Protein AF-0000000079164484 (afdb_homodimer)

Nearest PDB structures (foldseek):
  1x9u-assembly2_B  TM=9.700E-01  e=3.443E-14  Armoracia rusticana
  1jer-assembly1_A-2  TM=8.892E-01  e=9.811E-13  Cucumis sativus
  1ws8-assembly1_C  TM=9.302E-01  e=1.115E-11  Cucurbita pepo
  2cbp-assembly1_A  TM=9.125E-01  e=1.347E-09  Cucumis sativus
  1f56-assembly1_A  TM=8.973E-01  e=3.595E-08  Spinacia oleracea

Foldseek 3Di:
DPPPPPPPPPPPPPPVPPPPPVPPPAAEDEQPVPVFQFLDPDLCSQVVVQVVDAAAAFHKYWGADDAPQWWKFKADPVCLVVVNPPDGPDIDRDPGDMDGRHDQDKIKMATNPDCSSVSRSIHIHGHDDVPPVPPPPPPD/DPPPPPPPPPPPPPPVPPPPPVPPPAAEDEQPVPVFQFLDPDLCSQVVVQVVDAAAAFHKYWGADDAPVWWKFKADPVCLVVVNDPDGPDIDRDPGDMDGRHDQDKIKMATNPDCSSVSRSIHIHGHDDVPPVPPPPPPD

Secondary structure (DSSP, 8-state):
----------------------S----EEETTGGG-SS--SSTTHHHHHHTT--B-TT-EEEE---BTTB-EEEE-HHHHHHT--SS-SEEE-SSSEEEE--SSS-EEEE--STTTTTTT-EEEE-B--GGGGSSGGGG-/---------------------------EEETTGGG-SS--SSTTHHHHHHHT--B-TT-EEEE---BTTB-EEEE-HHHHHHT--SS-SEEE-SSSEEEE--SSS-EEEE--STTTTTTT-EEEEPBPPGGGGSSGGGG-

Sequence (280 aa):
MARLKSSLLLLMALVVASMDYKGSAAIQYIVGESKGWTVPQNPSFYDWWSRFYTFKINDVLVFNFTNGVYNVAEVTKEAYTNCDGRNPISLQTTSPARFTISNAANHYYICTIGQNCMHSQKLAIKVSTADNNLSAMSLHMARLKSSLLLLMALVVASMDYKGSAAIQYIVGESKGWTVPQNPSFYDWWSRFYTFKINDVLVFNFTNGVYNVAEVTKEAYTNCDGRNPISLQTTSPARFTISNAANHYYICTIGQNCMHSQKLAIKVSTADNNLSAMSLH

InterPro domains:
  IPR003245 Phytocyanin domain [PF02298] (37-119)
  IPR003245 Phytocyanin domain [PS51485] (27-129)
  IPR008972 Cupredoxin [G3DSA:2.60.40.420] (27-138)
  IPR008972 Cupredoxin [SSF49503] (26-127)
  IPR039391 Phytocyanin-like [PTHR33021] (26-126)

Radius of gyration: 23.42 Å; Cα contacts (8 Å, |Δi|>4): 482; chains: 2; bounding box: 50×83×78 Å

Structure (mmCIF, N/CA/C/O backbone):
data_AF-0000000079164484-model_v1
#
loop_
_entity.id
_entity.type
_entity.pdbx_description
1 polymer 'Phytocyanin domain-containing protein'
#
loop_
_atom_site.group_PDB
_atom_site.id
_atom_site.type_symbol
_atom_site.label_atom_id
_atom_site.label_alt_id
_atom_site.label_comp_id
_atom_site.label_asym_id
_atom_site.label_entity_id
_atom_site.label_seq_id
_atom_site.pdbx_PDB_ins_code
_atom_site.Cartn_x
_atom_site.Cartn_y
_atom_site.Cartn_z
_atom_site.occupancy
_atom_site.B_iso_or_equiv
_atom_site.auth_seq_id
_atom_site.auth_comp_id
_atom_site.auth_asym_id
_atom_site.auth_atom_id
_atom_site.pdbx_PDB_model_num
ATOM 1 N N . MET A 1 1 ? -0.952 -60.75 22.578 1 28.42 1 MET A N 1
ATOM 2 C CA . MET A 1 1 ? -0.788 -59.406 23.141 1 28.42 1 MET A CA 1
ATOM 3 C C . MET A 1 1 ? -0.274 -58.438 22.078 1 28.42 1 MET A C 1
ATOM 5 O O . MET A 1 1 ? 0.887 -58.531 21.672 1 28.42 1 MET A O 1
ATOM 9 N N . ALA A 1 2 ? -1.131 -58.125 21.078 1 34.25 2 ALA A N 1
ATOM 10 C CA . ALA A 1 2 ? -1.022 -57.281 19.891 1 34.25 2 ALA A CA 1
ATOM 11 C C . ALA A 1 2 ? -0.592 -55.875 20.266 1 34.25 2 ALA A C 1
ATOM 13 O O . ALA A 1 2 ? -1.238 -55.219 21.078 1 34.25 2 ALA A O 1
ATOM 14 N N . ARG A 1 3 ? 0.733 -55.656 20.344 1 31.05 3 ARG A N 1
ATOM 15 C CA . ARG A 1 3 ? 1.428 -54.406 20.594 1 31.05 3 ARG A CA 1
ATOM 16 C C . ARG A 1 3 ? 0.927 -53.312 19.656 1 31.05 3 ARG A C 1
ATOM 18 O O . ARG A 1 3 ? 0.959 -53.469 18.422 1 31.05 3 ARG A O 1
ATOM 25 N N . LEU A 1 4 ? -0.247 -52.75 20.016 1 35.94 4 LEU A N 1
ATOM 26 C CA . LEU A 1 4 ? -0.769 -51.469 19.5 1 35.94 4 LEU A CA 1
ATOM 27 C C . LEU A 1 4 ? 0.347 -50.469 19.344 1 35.94 4 LEU A C 1
ATOM 29 O O . LEU A 1 4 ? 0.932 -50 20.344 1 35.94 4 LEU A O 1
ATOM 33 N N . LYS A 1 5 ? 1.245 -50.656 18.328 1 36.06 5 LYS A N 1
ATOM 34 C CA . LYS A 1 5 ? 2.215 -49.656 17.891 1 36.06 5 LYS A CA 1
ATOM 35 C C . LYS A 1 5 ? 1.549 -48.312 17.672 1 36.06 5 LYS A C 1
ATOM 37 O O . LYS A 1 5 ? 0.634 -48.188 16.859 1 36.06 5 LYS A O 1
ATOM 42 N N . SER A 1 6 ? 1.216 -47.562 18.75 1 38.12 6 SER A N 1
ATOM 43 C CA . SER A 1 6 ? 0.795 -46.156 18.734 1 38.12 6 SER A CA 1
ATOM 44 C C . SER A 1 6 ? 1.718 -45.312 17.875 1 38.12 6 SER A C 1
ATOM 46 O O . SER A 1 6 ? 2.916 -45.219 18.156 1 38.12 6 SER A O 1
ATOM 48 N N . SER A 1 7 ? 1.611 -45.469 16.547 1 36.66 7 SER A N 1
ATOM 49 C CA . SER A 1 7 ? 2.346 -44.5 15.734 1 36.66 7 SER A CA 1
ATOM 50 C C . SER A 1 7 ? 1.979 -43.062 16.109 1 36.66 7 SER A C 1
ATOM 52 O O . SER A 1 7 ? 0.811 -42.688 16.031 1 36.66 7 SER A O 1
ATOM 54 N N . LEU A 1 8 ? 2.514 -42.5 17.188 1 32.59 8 LEU A N 1
ATOM 55 C CA . LEU A 1 8 ? 2.469 -41.094 17.469 1 32.59 8 LEU A CA 1
ATOM 56 C C . LEU A 1 8 ? 2.793 -40.281 16.203 1 32.59 8 LEU A C 1
ATOM 58 O O . LEU A 1 8 ? 3.873 -40.438 15.633 1 32.59 8 LEU A O 1
ATOM 62 N N . LEU A 1 9 ? 1.782 -40.188 15.336 1 30.53 9 LEU A N 1
ATOM 63 C CA . LEU A 1 9 ? 1.873 -39.156 14.273 1 30.53 9 LEU A CA 1
ATOM 64 C C . LEU A 1 9 ? 2.377 -37.844 14.828 1 30.53 9 LEU A C 1
ATOM 66 O O . LEU A 1 9 ? 1.739 -37.25 15.695 1 30.53 9 LEU A O 1
ATOM 70 N N . LEU A 1 10 ? 3.711 -37.719 15 1 31.3 10 LEU A N 1
ATOM 71 C CA . LEU A 1 10 ? 4.355 -36.438 15.281 1 31.3 10 LEU A CA 1
ATOM 72 C C . LEU A 1 10 ? 3.883 -35.344 14.305 1 31.3 10 LEU A C 1
ATOM 74 O O . LEU A 1 10 ? 4.07 -35.469 13.094 1 31.3 10 LEU A O 1
ATOM 78 N N . LEU A 1 11 ? 2.707 -34.781 14.531 1 32.25 11 LEU A N 1
ATOM 79 C CA . LEU A 1 11 ? 2.363 -33.531 13.891 1 32.25 11 LEU A CA 1
ATOM 80 C C . LEU A 1 11 ? 3.531 -32.562 13.953 1 32.25 11 LEU A C 1
ATOM 82 O O . LEU A 1 11 ? 3.979 -32.188 15.039 1 32.25 11 LEU A O 1
ATOM 86 N N . MET A 1 12 ? 4.555 -32.688 13.047 1 30 12 MET A N 1
ATOM 87 C CA . MET A 1 12 ? 5.574 -31.656 12.859 1 30 12 MET A CA 1
ATOM 88 C C . MET A 1 12 ? 4.941 -30.281 12.773 1 30 12 MET A C 1
ATOM 90 O O . MET A 1 12 ? 4.121 -30.016 11.891 1 30 12 MET A O 1
ATOM 94 N N . ALA A 1 13 ? 4.652 -29.656 13.883 1 31.91 13 ALA A N 1
ATOM 95 C CA . ALA A 1 13 ? 4.41 -28.219 13.914 1 31.91 13 ALA A CA 1
ATOM 96 C C . ALA A 1 13 ? 5.438 -27.469 13.078 1 31.91 13 ALA A C 1
ATOM 98 O O . ALA A 1 13 ? 6.629 -27.484 13.391 1 31.91 13 ALA A O 1
ATOM 99 N N . LEU A 1 14 ? 5.289 -27.5 11.719 1 29.91 14 LEU A N 1
ATOM 100 C CA . LEU A 1 14 ? 6.102 -26.594 10.914 1 29.91 14 LEU A CA 1
ATOM 101 C C . LEU A 1 14 ? 6.148 -25.203 11.547 1 29.91 14 LEU A C 1
ATOM 103 O O . LEU A 1 14 ? 5.141 -24.5 11.578 1 29.91 14 LEU A O 1
ATOM 107 N N . VAL A 1 15 ? 6.824 -25.094 12.688 1 32.41 15 VAL A N 1
ATOM 108 C CA . VAL A 1 15 ? 7.207 -23.75 13.141 1 32.41 15 VAL A CA 1
ATOM 109 C C . VAL A 1 15 ? 7.828 -22.969 11.977 1 32.41 15 VAL A C 1
ATOM 111 O O . VAL A 1 15 ? 8.898 -23.328 11.484 1 32.41 15 VAL A O 1
ATOM 114 N N . VAL A 1 16 ? 7.008 -22.578 10.938 1 32.75 16 VAL A N 1
ATOM 115 C CA . VAL A 1 16 ? 7.59 -21.578 10.055 1 32.75 16 VAL A CA 1
ATOM 116 C C . VAL A 1 16 ? 8.328 -20.531 10.883 1 32.75 16 VAL A C 1
ATOM 118 O O . VAL A 1 16 ? 7.715 -19.812 11.68 1 32.75 16 VAL A O 1
ATOM 121 N N . ALA A 1 17 ? 9.492 -20.828 11.281 1 30.77 17 ALA A N 1
ATOM 122 C CA . ALA A 1 17 ? 10.445 -19.844 11.797 1 30.77 17 ALA A CA 1
ATOM 123 C C . ALA A 1 17 ? 10.367 -18.531 11.008 1 30.77 17 ALA A C 1
ATOM 125 O O . ALA A 1 17 ? 10.617 -18.516 9.797 1 30.77 17 ALA A O 1
ATOM 126 N N . SER A 1 18 ? 9.422 -17.625 11.344 1 34.25 18 SER A N 1
ATOM 127 C CA . SER A 1 18 ? 9.617 -16.25 10.938 1 34.25 18 SER A CA 1
ATOM 128 C C . SER A 1 18 ? 11.086 -15.836 11.047 1 34.25 18 SER A C 1
ATOM 130 O O . SER A 1 18 ? 11.672 -15.898 12.125 1 34.25 18 SER A O 1
ATOM 132 N N . MET A 1 19 ? 11.914 -16.312 10.172 1 32.47 19 MET A N 1
ATOM 133 C CA . MET A 1 19 ? 13.242 -15.711 10.195 1 32.47 19 MET A CA 1
ATOM 134 C C . MET A 1 19 ? 13.18 -14.281 10.734 1 32.47 19 MET A C 1
ATOM 136 O O . MET A 1 19 ? 12.414 -13.461 10.242 1 32.47 19 MET A O 1
ATOM 140 N N . ASP A 1 20 ? 13.656 -14.133 11.898 1 34.06 20 ASP A N 1
ATOM 141 C CA . ASP A 1 20 ? 14.016 -12.875 12.547 1 34.06 20 ASP A CA 1
ATOM 142 C C . ASP A 1 20 ? 14.867 -12 11.625 1 34.06 20 ASP A C 1
ATOM 144 O O . ASP A 1 20 ? 16.094 -12.102 11.633 1 34.06 20 ASP A O 1
ATOM 148 N N . TYR A 1 21 ? 14.859 -11.938 10.383 1 35.78 21 TYR A N 1
ATOM 149 C CA . TYR A 1 21 ? 15.656 -10.797 9.945 1 35.78 21 TYR A CA 1
ATOM 150 C C . TYR A 1 21 ? 15.57 -9.656 10.953 1 35.78 21 TYR A C 1
ATOM 152 O O . TYR A 1 21 ? 14.477 -9.18 11.273 1 35.78 21 TYR A O 1
ATOM 160 N N . LYS A 1 22 ? 16.422 -9.523 11.938 1 36.75 22 LYS A N 1
ATOM 161 C CA . LYS A 1 22 ? 16.609 -8.445 12.898 1 36.75 22 LYS A CA 1
ATOM 162 C C . LYS A 1 22 ? 16.391 -7.086 12.258 1 36.75 22 LYS A C 1
ATOM 164 O O . LYS A 1 22 ? 16.984 -6.09 12.672 1 36.75 22 LYS A O 1
ATOM 169 N N . GLY A 1 23 ? 16.016 -6.879 11.008 1 42.25 23 GLY A N 1
ATOM 170 C CA . GLY A 1 23 ? 15.844 -5.492 10.602 1 42.25 23 GLY A CA 1
ATOM 171 C C . GLY A 1 23 ? 14.992 -4.688 11.57 1 42.25 23 GLY A C 1
ATOM 172 O O . GLY A 1 23 ? 14.227 -5.254 12.352 1 42.25 23 GLY A O 1
ATOM 173 N N . SER A 1 24 ? 15.602 -3.592 12.117 1 49.06 24 SER A N 1
ATOM 174 C CA . SER A 1 24 ? 14.812 -2.678 12.938 1 49.06 24 SER A CA 1
ATOM 175 C C . SER A 1 24 ? 13.32 -2.811 12.648 1 49.06 24 SER A C 1
ATOM 177 O O . SER A 1 24 ? 12.914 -2.859 11.484 1 49.06 24 SER A O 1
ATOM 179 N N . ALA A 1 25 ? 12.586 -3.492 13.539 1 67.19 25 ALA A N 1
ATOM 180 C CA . ALA A 1 25 ? 11.148 -3.734 13.438 1 67.19 25 ALA A CA 1
ATOM 181 C C . ALA A 1 25 ? 10.438 -2.564 12.758 1 67.19 25 ALA A C 1
ATOM 183 O O . ALA A 1 25 ? 10.594 -1.412 13.172 1 67.19 25 ALA A O 1
ATOM 184 N N . ALA A 1 26 ? 10.07 -2.756 11.602 1 84.69 26 ALA A N 1
ATOM 185 C CA . ALA A 1 26 ? 9.266 -1.782 10.867 1 84.69 26 ALA A CA 1
ATOM 186 C C . ALA A 1 26 ? 8.148 -1.226 11.75 1 84.69 26 ALA A C 1
ATOM 188 O O . ALA A 1 26 ? 7.43 -1.984 12.406 1 84.69 26 ALA A O 1
ATOM 189 N N . ILE A 1 27 ? 8.219 0.013 11.992 1 93 27 ILE A N 1
ATOM 190 C CA . ILE A 1 27 ? 7.164 0.708 12.719 1 93 27 ILE A CA 1
ATOM 191 C C . ILE A 1 27 ? 6.066 1.137 11.75 1 93 27 ILE A C 1
ATOM 193 O O . ILE A 1 27 ? 6.352 1.588 10.641 1 93 27 ILE A O 1
ATOM 197 N N . GLN A 1 28 ? 4.816 0.95 12.203 1 96.5 28 GLN A N 1
ATOM 198 C CA . GLN A 1 28 ? 3.67 1.488 11.477 1 96.5 28 GLN A CA 1
ATOM 199 C C . GLN A 1 28 ? 3.178 2.785 12.109 1 96.5 28 GLN A C 1
ATOM 201 O O . GLN A 1 28 ? 2.896 2.83 13.305 1 96.5 28 GLN A O 1
ATOM 206 N N . TYR A 1 29 ? 3.096 3.797 11.359 1 98.06 29 TYR A N 1
ATOM 207 C CA . TYR A 1 29 ? 2.545 5.074 11.797 1 98.06 29 TYR A CA 1
ATOM 208 C C . TYR A 1 29 ? 1.152 5.297 11.219 1 98.06 29 TYR A C 1
ATOM 210 O O . TYR A 1 29 ? 0.973 5.305 10 1 98.06 29 TYR A O 1
ATOM 218 N N . ILE A 1 30 ? 0.173 5.512 12.148 1 98.44 30 ILE A N 1
ATOM 219 C CA . ILE A 1 30 ? -1.162 5.879 11.688 1 98.44 30 ILE A CA 1
ATOM 220 C C . ILE A 1 30 ? -1.224 7.379 11.422 1 98.44 30 ILE A C 1
ATOM 222 O O . ILE A 1 30 ? -1.211 8.18 12.359 1 98.44 30 ILE A O 1
ATOM 226 N N . VAL A 1 31 ? -1.278 7.754 10.172 1 98.88 31 VAL A N 1
ATOM 227 C CA . VAL A 1 31 ? -1.245 9.156 9.773 1 98.88 31 VAL A CA 1
ATOM 228 C C . VAL A 1 31 ? -2.494 9.867 10.281 1 98.88 31 VAL A C 1
ATOM 230 O O . VAL A 1 31 ? -3.617 9.43 10.031 1 98.88 31 VAL A O 1
ATOM 233 N N . GLY A 1 32 ? -2.309 10.969 11.031 1 98.62 32 GLY A N 1
ATOM 234 C CA . GLY A 1 32 ? -3.408 11.773 11.547 1 98.62 32 GLY A CA 1
ATOM 235 C C . GLY A 1 32 ? -4.074 11.156 12.766 1 98.62 32 GLY A C 1
ATOM 236 O O . GLY A 1 32 ? -4.984 11.75 13.344 1 98.62 32 GLY A O 1
ATOM 237 N N . GLU A 1 33 ? -3.695 9.891 13.086 1 97.06 33 GLU A N 1
ATOM 238 C CA . GLU A 1 33 ? -4.227 9.195 14.258 1 97.06 33 GLU A CA 1
ATOM 239 C C . GLU A 1 33 ? -5.754 9.148 14.219 1 97.06 33 GLU A C 1
ATOM 241 O O . GLU A 1 33 ? -6.344 8.727 13.219 1 97.06 33 GLU A O 1
ATOM 246 N N . SER A 1 34 ? -6.422 9.695 15.211 1 96.81 34 SER A N 1
ATOM 247 C CA . SER A 1 34 ? -7.871 9.586 15.312 1 96.81 34 SER A CA 1
ATOM 248 C C . SER A 1 34 ? -8.562 10.469 14.281 1 96.81 34 SER A C 1
ATOM 250 O O . SER A 1 34 ? -9.719 10.227 13.922 1 96.81 34 SER A O 1
ATOM 252 N N . LYS A 1 35 ? -7.945 11.469 13.805 1 97.69 35 LYS A N 1
ATOM 253 C CA . LYS A 1 35 ? -8.539 12.352 12.805 1 97.69 35 LYS A CA 1
ATOM 254 C C . LYS A 1 35 ? -8.5 11.719 11.414 1 97.69 35 LYS A C 1
ATOM 256 O O . LYS A 1 35 ? -9.219 12.148 10.508 1 97.69 35 LYS A O 1
ATOM 261 N N . GLY A 1 36 ? -7.586 10.742 11.219 1 98.56 36 GLY A N 1
ATOM 262 C CA . GLY A 1 36 ? -7.457 10.062 9.945 1 98.56 36 GLY A CA 1
ATOM 263 C C . GLY A 1 36 ? -6.91 10.953 8.844 1 98.56 36 GLY A C 1
ATOM 264 O O . GLY A 1 36 ? -6.316 12 9.125 1 98.56 36 GLY A O 1
ATOM 265 N N . TRP A 1 37 ? -6.934 10.5 7.68 1 98.94 37 TRP A N 1
ATOM 266 C CA . TRP A 1 37 ? -6.555 11.219 6.465 1 98.94 37 TRP A CA 1
ATOM 267 C C . TRP A 1 37 ? -7.762 11.922 5.852 1 98.94 37 TRP A C 1
ATOM 269 O O . TRP A 1 37 ? -8.539 11.312 5.121 1 98.94 37 TRP A O 1
ATOM 279 N N . THR A 1 38 ? -7.922 13.148 6.148 1 98.94 38 THR A N 1
ATOM 280 C CA . THR A 1 38 ? -9.016 14.016 5.734 1 98.94 38 THR A CA 1
ATOM 281 C C . THR A 1 38 ? -8.5 15.414 5.406 1 98.94 38 THR A C 1
ATOM 283 O O . THR A 1 38 ? -7.324 15.719 5.609 1 98.94 38 THR A O 1
ATOM 286 N N . VAL A 1 39 ? -9.43 16.203 4.832 1 98.94 39 VAL A N 1
ATOM 287 C CA . VAL A 1 39 ? -9.102 17.625 4.746 1 98.94 39 VAL A CA 1
ATOM 288 C C . VAL A 1 39 ? -9.062 18.234 6.148 1 98.94 39 VAL A C 1
ATOM 290 O O . VAL A 1 39 ? -10.07 18.234 6.859 1 98.94 39 VAL A O 1
ATOM 293 N N . PRO A 1 40 ? -7.906 18.781 6.488 1 98.88 40 PRO A N 1
ATOM 294 C CA . PRO A 1 40 ? -7.805 19.234 7.875 1 98.88 40 PRO A CA 1
ATOM 295 C C . PRO A 1 40 ? -8.453 20.594 8.094 1 98.88 40 PRO A C 1
ATOM 297 O O . PRO A 1 40 ? -8.484 21.422 7.184 1 98.88 40 PRO A O 1
ATOM 300 N N . GLN A 1 41 ? -8.906 20.75 9.32 1 98.25 41 GLN A N 1
ATOM 301 C CA . GLN A 1 41 ? -9.414 22.062 9.703 1 98.25 41 GLN A CA 1
ATOM 302 C C . GLN A 1 41 ? -8.281 23.078 9.805 1 98.25 41 GLN A C 1
ATOM 304 O O . GLN A 1 41 ? -8.438 24.234 9.406 1 98.25 41 GLN A O 1
ATOM 309 N N . ASN A 1 42 ? -7.215 22.641 10.398 1 98.5 42 ASN A N 1
ATOM 310 C CA . ASN A 1 42 ? -5.977 23.406 10.43 1 98.5 42 ASN A CA 1
ATOM 311 C C . ASN A 1 42 ? -5.039 23.016 9.289 1 98.5 42 ASN A C 1
ATOM 313 O O . ASN A 1 42 ? -4.559 21.891 9.242 1 98.5 42 ASN A O 1
ATOM 317 N N . PRO A 1 43 ? -4.715 23.984 8.383 1 98.62 43 PRO A N 1
ATOM 318 C CA . PRO A 1 43 ? -3.926 23.641 7.195 1 98.62 43 PRO A CA 1
ATOM 319 C C . PRO A 1 43 ? -2.535 23.109 7.539 1 98.62 43 PRO A C 1
ATOM 321 O O . PRO A 1 43 ? -1.886 22.484 6.699 1 98.62 43 PRO A O 1
ATOM 324 N N . SER A 1 44 ? -2.033 23.344 8.742 1 98.5 44 SER A N 1
ATOM 325 C CA . SER A 1 44 ? -0.69 22.922 9.117 1 98.5 44 SER A CA 1
ATOM 326 C C . SER A 1 44 ? -0.718 21.562 9.836 1 98.5 44 SER A C 1
ATOM 328 O O . SER A 1 44 ? 0.308 21.109 10.336 1 98.5 44 SER A O 1
ATOM 330 N N . PHE A 1 45 ? -1.838 20.969 9.898 1 98.75 45 PHE A N 1
ATOM 331 C CA . PHE A 1 45 ? -2.043 19.797 10.75 1 98.75 45 PHE A CA 1
ATOM 332 C C . PHE A 1 45 ? -1.069 18.688 10.383 1 98.75 45 PHE A C 1
ATOM 334 O O . PHE A 1 45 ? -0.369 18.156 11.25 1 98.75 45 PHE A O 1
ATOM 341 N N . TYR A 1 46 ? -0.925 18.25 9.141 1 98.88 46 TYR A N 1
ATOM 342 C CA . TYR A 1 46 ? -0.1 17.094 8.773 1 98.88 46 TYR A CA 1
ATOM 343 C C . TYR A 1 46 ? 1.382 17.438 8.898 1 98.88 46 TYR A C 1
ATOM 345 O O . TYR A 1 46 ? 2.195 16.562 9.219 1 98.88 46 TYR A O 1
ATOM 353 N N . ASP A 1 47 ? 1.709 18.703 8.625 1 98.19 47 ASP A N 1
ATOM 354 C CA . ASP A 1 47 ? 3.082 19.141 8.875 1 98.19 47 ASP A CA 1
ATOM 355 C C . ASP A 1 47 ? 3.439 18.984 10.352 1 98.19 47 ASP A C 1
ATOM 357 O O . ASP A 1 47 ? 4.516 18.484 10.688 1 98.19 47 ASP A O 1
ATOM 361 N N . TRP A 1 48 ? 2.52 19.453 11.094 1 97.88 48 TRP A N 1
ATOM 362 C CA . TRP A 1 48 ? 2.713 19.312 12.531 1 97.88 48 TRP A CA 1
ATOM 363 C C . TRP A 1 48 ? 2.783 17.844 12.938 1 97.88 48 TRP A C 1
ATOM 365 O O . TRP A 1 48 ? 3.699 17.438 13.656 1 97.88 48 TRP A O 1
ATOM 375 N N . TRP A 1 49 ? 1.888 17.047 12.562 1 98.38 49 TRP A N 1
ATOM 376 C CA . TRP A 1 49 ? 1.839 15.617 12.875 1 98.38 49 TRP A CA 1
ATOM 377 C C . TRP A 1 49 ? 3.168 14.945 12.555 1 98.38 49 TRP A C 1
ATOM 379 O O . TRP A 1 49 ? 3.678 14.148 13.352 1 98.38 49 TRP A O 1
ATOM 389 N N . SER A 1 50 ? 3.723 15.219 11.336 1 98.31 50 SER A N 1
ATOM 390 C CA . SER A 1 50 ? 4.898 14.484 10.875 1 98.31 50 SER A CA 1
ATOM 391 C C . SER A 1 50 ? 6.129 14.852 11.695 1 98.31 50 SER A C 1
ATOM 393 O O . SER A 1 50 ? 7.074 14.062 11.797 1 98.31 50 SER A O 1
ATOM 395 N N . ARG A 1 51 ? 6.137 15.945 12.312 1 96.5 51 ARG A N 1
ATOM 396 C CA . ARG A 1 51 ? 7.289 16.406 13.078 1 96.5 51 ARG A CA 1
ATOM 397 C C . ARG A 1 51 ? 7.43 15.625 14.375 1 96.5 51 ARG A C 1
ATOM 399 O O . ARG A 1 51 ? 8.492 15.648 15.008 1 96.5 51 ARG A O 1
ATOM 406 N N . PHE A 1 52 ? 6.422 14.891 14.789 1 96.06 52 PHE A N 1
ATOM 407 C CA . PHE A 1 52 ? 6.441 14.148 16.047 1 96.06 52 PHE A CA 1
ATOM 408 C C . PHE A 1 52 ? 7.172 12.82 15.875 1 96.06 52 PHE A C 1
ATOM 410 O O . PHE A 1 52 ? 7.422 12.117 16.859 1 96.06 52 PHE A O 1
ATOM 417 N N . TYR A 1 53 ? 7.551 12.609 14.711 1 95.94 53 TYR A N 1
ATOM 418 C CA . TYR A 1 53 ? 8.078 11.266 14.484 1 95.94 53 TYR A CA 1
ATOM 419 C C . TYR A 1 53 ? 9.391 11.32 13.711 1 95.94 53 TYR A C 1
ATOM 421 O O . TYR A 1 53 ? 9.656 12.281 12.992 1 95.94 53 TYR A O 1
ATOM 429 N N . THR A 1 54 ? 10.18 10.281 13.969 1 94.81 54 THR A N 1
ATOM 430 C CA . THR A 1 54 ? 11.359 9.984 13.164 1 94.81 54 THR A CA 1
ATOM 431 C C . THR A 1 54 ? 11.117 8.758 12.289 1 94.81 54 THR A C 1
ATOM 433 O O . THR A 1 54 ? 11.031 7.637 12.789 1 94.81 54 THR A O 1
ATOM 436 N N . PHE A 1 55 ? 11.086 9.047 11.062 1 97 55 PHE A N 1
ATOM 437 C CA . PHE A 1 55 ? 10.789 7.984 10.109 1 97 55 PHE A CA 1
ATOM 438 C C . PHE A 1 55 ? 12.07 7.348 9.586 1 97 55 PHE A C 1
ATOM 440 O O . PHE A 1 55 ? 13.047 8.047 9.305 1 97 55 PHE A O 1
ATOM 447 N N . LYS A 1 56 ? 12.008 6.02 9.391 1 96.12 56 LYS A N 1
ATOM 448 C CA . LYS A 1 56 ? 13.141 5.273 8.852 1 96.12 56 LYS A CA 1
ATOM 449 C C . LYS A 1 56 ? 12.719 4.41 7.664 1 96.12 56 LYS A C 1
ATOM 451 O O . LYS A 1 56 ? 11.539 4.09 7.516 1 96.12 56 LYS A O 1
ATOM 456 N N . ILE A 1 57 ? 13.75 4.066 6.914 1 96 57 ILE A N 1
ATOM 457 C CA . ILE A 1 57 ? 13.516 3.119 5.828 1 96 57 ILE A CA 1
ATOM 458 C C . ILE A 1 57 ? 12.859 1.855 6.375 1 96 57 ILE A C 1
ATOM 460 O O . ILE A 1 57 ? 13.227 1.374 7.453 1 96 57 ILE A O 1
ATOM 464 N N . ASN A 1 58 ? 11.883 1.324 5.668 1 95.62 58 ASN A N 1
ATOM 465 C CA . ASN A 1 58 ? 11.133 0.099 5.941 1 95.62 58 ASN A CA 1
ATOM 466 C C . ASN A 1 58 ? 9.961 0.355 6.883 1 95.62 58 ASN A C 1
ATOM 468 O O . ASN A 1 58 ? 9.094 -0.5 7.039 1 95.62 58 ASN A O 1
ATOM 472 N N . ASP A 1 59 ? 9.93 1.557 7.566 1 97.06 59 ASP A N 1
ATOM 473 C CA . ASP A 1 59 ? 8.703 1.911 8.266 1 97.06 59 ASP A CA 1
ATOM 474 C C . ASP A 1 59 ? 7.516 1.992 7.305 1 97.06 59 ASP A C 1
ATOM 476 O O . ASP A 1 59 ? 7.703 2.035 6.09 1 97.06 59 ASP A O 1
ATOM 480 N N . VAL A 1 60 ? 6.273 1.939 7.926 1 98.12 60 VAL A N 1
ATOM 481 C CA . VAL A 1 60 ? 5.062 1.94 7.113 1 98.12 60 VAL A CA 1
ATOM 482 C C . VAL A 1 60 ? 4.145 3.076 7.559 1 98.12 60 VAL A C 1
ATOM 484 O O . VAL A 1 60 ? 3.92 3.27 8.758 1 98.12 60 VAL A O 1
ATOM 487 N N . LEU A 1 61 ? 3.652 3.873 6.562 1 98.75 61 LEU A N 1
ATOM 488 C CA . LEU A 1 61 ? 2.576 4.828 6.812 1 98.75 61 LEU A CA 1
ATOM 489 C C . LEU A 1 61 ? 1.217 4.203 6.516 1 98.75 61 LEU A C 1
ATOM 491 O O . LEU A 1 61 ? 1.023 3.592 5.461 1 98.75 61 LEU A O 1
ATOM 495 N N . VAL A 1 62 ? 0.321 4.324 7.492 1 98.75 62 VAL A N 1
ATOM 496 C CA . VAL A 1 62 ? -1.037 3.812 7.34 1 98.75 62 VAL A CA 1
ATOM 497 C C . VAL A 1 62 ? -2.023 4.977 7.277 1 98.75 62 VAL A C 1
ATOM 499 O O . VAL A 1 62 ? -2.096 5.785 8.203 1 98.75 62 VAL A O 1
ATOM 502 N N . PHE A 1 63 ? -2.721 5.086 6.211 1 98.88 63 PHE A N 1
ATOM 503 C CA . PHE A 1 63 ? -3.721 6.129 6.004 1 98.88 63 PHE A CA 1
ATOM 504 C C . PHE A 1 63 ? -5.129 5.551 6.098 1 98.88 63 PHE A C 1
ATOM 506 O O . PHE A 1 63 ? -5.512 4.707 5.285 1 98.88 63 PHE A O 1
ATOM 513 N N . ASN A 1 64 ? -5.891 6.004 7.012 1 98.81 64 ASN A N 1
ATOM 514 C CA . ASN A 1 64 ? -7.309 5.68 7.129 1 98.81 64 ASN A CA 1
ATOM 515 C C . ASN A 1 64 ? -8.188 6.797 6.566 1 98.81 64 ASN A C 1
ATOM 517 O O . ASN A 1 64 ? -8.016 7.965 6.922 1 98.81 64 ASN A O 1
ATOM 521 N N . PHE A 1 65 ? -9.07 6.461 5.684 1 98.81 65 PHE A N 1
ATOM 522 C CA . PHE A 1 65 ? -9.891 7.488 5.047 1 98.81 65 PHE A CA 1
ATOM 523 C C . PHE A 1 65 ? -11.211 6.91 4.566 1 98.81 65 PHE A C 1
ATOM 525 O O . PHE A 1 65 ? -11.414 5.691 4.605 1 98.81 65 PHE A O 1
ATOM 532 N N . THR A 1 66 ? -12.141 7.75 4.168 1 98.5 66 THR A N 1
ATOM 533 C CA . THR A 1 66 ? -13.414 7.344 3.586 1 98.5 66 THR A CA 1
ATOM 534 C C . THR A 1 66 ? -13.258 7.07 2.094 1 98.5 66 THR A C 1
ATOM 536 O O . THR A 1 66 ? -12.961 7.98 1.317 1 98.5 66 THR A O 1
ATOM 539 N N . ASN A 1 67 ? -13.57 5.816 1.705 1 97.75 67 ASN A N 1
ATOM 540 C CA . ASN A 1 67 ? -13.477 5.445 0.298 1 97.75 67 ASN A CA 1
ATOM 541 C C . ASN A 1 67 ? -14.375 6.316 -0.575 1 97.75 67 ASN A C 1
ATOM 543 O O . ASN A 1 67 ? -15.508 6.621 -0.196 1 97.75 67 ASN A O 1
ATOM 547 N N . GLY A 1 68 ? -13.883 6.668 -1.765 1 97.69 68 GLY A N 1
ATOM 548 C CA . GLY A 1 68 ? -14.672 7.469 -2.689 1 97.69 68 GLY A CA 1
ATOM 549 C C . GLY A 1 68 ? -14.562 8.961 -2.432 1 97.69 68 GLY A C 1
ATOM 550 O O . GLY A 1 68 ? -14.797 9.773 -3.33 1 97.69 68 GLY A O 1
ATOM 551 N N . VAL A 1 69 ? -14.266 9.32 -1.182 1 98.62 69 VAL A N 1
ATOM 552 C CA . VAL A 1 69 ? -14.109 10.727 -0.813 1 98.62 69 VAL A CA 1
ATOM 553 C C . VAL A 1 69 ? -12.633 11.109 -0.849 1 98.62 69 VAL A C 1
ATOM 555 O O . VAL A 1 69 ? -12.289 12.219 -1.267 1 98.62 69 VAL A O 1
ATOM 558 N N . TYR A 1 70 ? -11.766 10.188 -0.384 1 98.94 70 TYR A N 1
ATOM 559 C CA . TYR A 1 70 ? -10.328 10.43 -0.335 1 98.94 70 TYR A CA 1
ATOM 560 C C . TYR A 1 70 ? -9.555 9.258 -0.926 1 98.94 70 TYR A C 1
ATOM 562 O O . TYR A 1 70 ? -10.094 8.164 -1.083 1 98.94 70 TYR A O 1
ATOM 570 N N . ASN A 1 71 ? -8.383 9.477 -1.33 1 98.94 71 ASN A N 1
ATOM 571 C CA . ASN A 1 71 ? -7.355 8.508 -1.698 1 98.94 71 ASN A CA 1
ATOM 572 C C . ASN A 1 71 ? -5.965 8.992 -1.288 1 98.94 71 ASN A C 1
ATOM 574 O O . ASN A 1 71 ? -5.828 10.039 -0.653 1 98.94 71 ASN A O 1
ATOM 578 N N . VAL A 1 72 ? -4.93 8.211 -1.479 1 98.94 72 VAL A N 1
ATOM 579 C CA . VAL A 1 72 ? -3.564 8.633 -1.182 1 98.94 72 VAL A CA 1
ATOM 580 C C . VAL A 1 72 ? -2.656 8.32 -2.369 1 98.94 72 VAL A C 1
ATOM 582 O O . VAL A 1 72 ? -2.635 7.191 -2.863 1 98.94 72 VAL A O 1
ATOM 585 N N . ALA A 1 73 ? -2.018 9.305 -2.809 1 98.94 73 ALA A N 1
ATOM 586 C CA . ALA A 1 73 ? -0.981 9.164 -3.83 1 98.94 73 ALA A CA 1
ATOM 587 C C . ALA A 1 73 ? 0.382 9.586 -3.289 1 98.94 73 ALA A C 1
ATOM 589 O O . ALA A 1 73 ? 0.509 10.633 -2.652 1 98.94 73 ALA A O 1
ATOM 590 N N . GLU A 1 74 ? 1.354 8.727 -3.484 1 98.94 74 GLU A N 1
ATOM 591 C CA . GLU A 1 74 ? 2.73 9.203 -3.379 1 98.94 74 GLU A CA 1
ATOM 592 C C . GLU A 1 74 ? 3.174 9.898 -4.664 1 98.94 74 GLU A C 1
ATOM 594 O O . GLU A 1 74 ? 2.973 9.375 -5.762 1 98.94 74 GLU A O 1
ATOM 599 N N . VAL A 1 75 ? 3.77 11.078 -4.465 1 98.94 75 VAL A N 1
ATOM 600 C CA . VAL A 1 75 ? 4.066 11.883 -5.645 1 98.94 75 VAL A CA 1
ATOM 601 C C . VAL A 1 75 ? 5.465 12.492 -5.52 1 98.94 75 VAL A C 1
ATOM 603 O O . VAL A 1 75 ? 6.117 12.344 -4.484 1 98.94 75 VAL A O 1
ATOM 606 N N . THR A 1 76 ? 5.922 13.086 -6.637 1 98.81 76 THR A N 1
ATOM 607 C CA . THR A 1 76 ? 7.164 13.852 -6.613 1 98.81 76 THR A CA 1
ATOM 608 C C . THR A 1 76 ? 7 15.133 -5.809 1 98.81 76 THR A C 1
ATOM 610 O O . THR A 1 76 ? 5.875 15.562 -5.539 1 98.81 76 THR A O 1
ATOM 613 N N . LYS A 1 77 ? 8.148 15.711 -5.465 1 98.81 77 LYS A N 1
ATOM 614 C CA . LYS A 1 77 ? 8.117 16.984 -4.758 1 98.81 77 LYS A CA 1
ATOM 615 C C . LYS A 1 77 ? 7.371 18.047 -5.566 1 98.81 77 LYS A C 1
ATOM 617 O O . LYS A 1 77 ? 6.598 18.828 -5.012 1 98.81 77 LYS A O 1
ATOM 622 N N . GLU A 1 78 ? 7.637 18.141 -6.855 1 98.88 78 GLU A N 1
ATOM 623 C CA . GLU A 1 78 ? 6.984 19.109 -7.73 1 98.88 78 GLU A CA 1
ATOM 624 C C . GLU A 1 78 ? 5.473 18.922 -7.734 1 98.88 78 GLU A C 1
ATOM 626 O O . GLU A 1 78 ? 4.719 19.891 -7.617 1 98.88 78 GLU A O 1
ATOM 631 N N . ALA A 1 79 ? 5.043 17.688 -7.898 1 98.94 79 ALA A N 1
ATOM 632 C CA . ALA A 1 79 ? 3.613 17.391 -7.895 1 98.94 79 ALA A CA 1
ATOM 633 C C . ALA A 1 79 ? 2.982 17.734 -6.551 1 98.94 79 ALA A C 1
ATOM 635 O O . ALA A 1 79 ? 1.853 18.234 -6.5 1 98.94 79 ALA A O 1
ATOM 636 N N . TYR A 1 80 ? 3.727 17.484 -5.508 1 98.88 80 TYR A N 1
ATOM 637 C CA . TYR A 1 80 ? 3.291 17.844 -4.164 1 98.88 80 TYR A CA 1
ATOM 638 C C . TYR A 1 80 ? 3.076 19.359 -4.047 1 98.88 80 TYR A C 1
ATOM 640 O O . TYR A 1 80 ? 2.049 19.797 -3.535 1 98.88 80 TYR A O 1
ATOM 648 N N . THR A 1 81 ? 4.016 20.094 -4.477 1 98.81 81 THR A N 1
ATOM 649 C CA . THR A 1 81 ? 3.973 21.547 -4.375 1 98.81 81 THR A CA 1
ATOM 650 C C . THR A 1 81 ? 2.791 22.109 -5.16 1 98.81 81 THR A C 1
ATOM 652 O O . THR A 1 81 ? 2.146 23.062 -4.719 1 98.81 81 THR A O 1
ATOM 655 N N . ASN A 1 82 ? 2.377 21.469 -6.227 1 98.81 82 ASN A N 1
ATOM 656 C CA . ASN A 1 82 ? 1.363 22 -7.129 1 98.81 82 ASN A CA 1
ATOM 657 C C . ASN A 1 82 ? 0.034 21.266 -6.98 1 98.81 82 ASN A C 1
ATOM 659 O O . ASN A 1 82 ? -0.914 21.531 -7.719 1 98.81 82 ASN A O 1
ATOM 663 N N . CYS A 1 83 ? -0.024 20.406 -6.113 1 98.88 83 CYS A N 1
ATOM 664 C CA . CYS A 1 83 ? -1.191 19.531 -5.988 1 98.88 83 CYS A CA 1
ATOM 665 C C . CYS A 1 83 ? -1.553 18.906 -7.328 1 98.88 83 CYS A C 1
ATOM 667 O O . CYS A 1 83 ? -2.709 18.969 -7.754 1 98.88 83 CYS A O 1
ATOM 669 N N . ASP A 1 84 ? -0.574 18.312 -7.965 1 98.88 84 ASP A N 1
ATOM 670 C CA . ASP A 1 84 ? -0.752 17.625 -9.234 1 98.88 84 ASP A CA 1
ATOM 671 C C . ASP A 1 84 ? -0.839 16.109 -9.023 1 98.88 84 ASP A C 1
ATOM 673 O O . ASP A 1 84 ? 0.175 15.453 -8.781 1 98.88 84 ASP A O 1
ATOM 677 N N . GLY A 1 85 ? -2.068 15.547 -9.18 1 98.5 85 GLY A N 1
ATOM 678 C CA . GLY A 1 85 ? -2.299 14.133 -8.898 1 98.5 85 GLY A CA 1
ATOM 679 C C . GLY A 1 85 ? -2.357 13.281 -10.156 1 98.5 85 GLY A C 1
ATOM 680 O O . GLY A 1 85 ? -2.754 12.117 -10.094 1 98.5 85 GLY A O 1
ATOM 681 N N . ARG A 1 86 ? -1.914 13.711 -11.312 1 97.31 86 ARG A N 1
ATOM 682 C CA . ARG A 1 86 ? -2.168 13.055 -12.586 1 97.31 86 ARG A CA 1
ATOM 683 C C . ARG A 1 86 ? -1.2 11.891 -12.805 1 97.31 86 ARG A C 1
ATOM 685 O O . ARG A 1 86 ? -1.516 10.938 -13.516 1 97.31 86 ARG A O 1
ATOM 692 N N . ASN A 1 87 ? 0.043 11.859 -12.375 1 97.31 87 ASN A N 1
ATOM 693 C CA . ASN A 1 87 ? 1.057 10.82 -12.555 1 97.31 87 ASN A CA 1
ATOM 694 C C . ASN A 1 87 ? 1.746 10.477 -11.242 1 97.31 87 ASN A C 1
ATOM 696 O O . ASN A 1 87 ? 2.947 10.703 -11.086 1 97.31 87 ASN A O 1
ATOM 700 N N . PRO A 1 88 ? 0.961 9.828 -10.406 1 98.69 88 PRO A N 1
ATOM 701 C CA . PRO A 1 88 ? 1.589 9.531 -9.117 1 98.69 88 PRO A CA 1
ATOM 702 C C . PRO A 1 88 ? 2.629 8.414 -9.219 1 98.69 88 PRO A C 1
ATOM 704 O O . PRO A 1 88 ? 2.582 7.602 -10.141 1 98.69 88 PRO A O 1
ATOM 707 N N . ILE A 1 89 ? 3.588 8.438 -8.289 1 98.56 89 ILE A N 1
ATOM 708 C CA . ILE A 1 89 ? 4.5 7.316 -8.094 1 98.56 89 ILE A CA 1
ATOM 709 C C . ILE A 1 89 ? 3.705 6.07 -7.707 1 98.56 89 ILE A C 1
ATOM 711 O O . ILE A 1 89 ? 3.887 5.004 -8.305 1 98.56 89 ILE A O 1
ATOM 715 N N . SER A 1 90 ? 2.84 6.184 -6.738 1 98.75 90 SER A N 1
ATOM 716 C CA . SER A 1 90 ? 1.909 5.16 -6.27 1 98.75 90 SER A CA 1
ATOM 717 C C . SER A 1 90 ? 0.561 5.77 -5.898 1 98.75 90 SER A C 1
ATOM 719 O O . SER A 1 90 ? 0.488 6.93 -5.488 1 98.75 90 SER A O 1
ATOM 721 N N . LEU A 1 91 ? -0.48 4.984 -6.066 1 98.88 91 LEU A N 1
ATOM 722 C CA . LEU A 1 91 ? -1.846 5.402 -5.773 1 98.88 91 LEU A CA 1
ATOM 723 C C . LEU A 1 91 ? -2.621 4.281 -5.086 1 98.88 91 LEU A C 1
ATOM 725 O O . LEU A 1 91 ? -2.6 3.137 -5.543 1 98.88 91 LEU A O 1
ATOM 729 N N . GLN A 1 92 ? -3.209 4.57 -3.965 1 98.75 92 GLN A N 1
ATOM 730 C CA . GLN A 1 92 ? -4.148 3.654 -3.328 1 98.75 92 GLN A CA 1
ATOM 731 C C . GLN A 1 92 ? -5.504 4.324 -3.105 1 98.75 92 GLN A C 1
ATOM 733 O O . GLN A 1 92 ? -5.578 5.402 -2.51 1 98.75 92 GLN A O 1
ATOM 738 N N . THR A 1 93 ? -6.559 3.637 -3.547 1 98.62 93 THR A N 1
ATOM 739 C CA . THR A 1 93 ? -7.883 4.25 -3.514 1 98.62 93 THR A CA 1
ATOM 740 C C . THR A 1 93 ? -8.766 3.566 -2.475 1 98.62 93 THR A C 1
ATOM 742 O O . THR A 1 93 ? -9.914 3.969 -2.27 1 98.62 93 THR A O 1
ATOM 745 N N . THR A 1 94 ? -8.234 2.535 -1.797 1 98.12 94 THR A N 1
ATOM 746 C CA . THR A 1 94 ? -9.016 1.855 -0.771 1 98.12 94 THR A CA 1
ATOM 747 C C . THR A 1 94 ? -8.328 1.961 0.589 1 98.12 94 THR A C 1
ATOM 749 O O . THR A 1 94 ? -7.105 1.872 0.681 1 98.12 94 THR A O 1
ATOM 752 N N . SER A 1 95 ? -9.117 2.066 1.627 1 98.38 95 SER A N 1
ATOM 753 C CA . SER A 1 95 ? -8.656 2.182 3.008 1 98.38 95 SER A CA 1
ATOM 754 C C . SER A 1 95 ? -8.656 0.825 3.705 1 98.38 95 SER A C 1
ATOM 756 O O . SER A 1 95 ? -9.555 0.006 3.482 1 98.38 95 SER A O 1
ATOM 758 N N . PRO A 1 96 ? -7.637 0.667 4.652 1 98.38 96 PRO A N 1
ATOM 759 C CA . PRO A 1 96 ? -6.422 1.442 4.922 1 98.38 96 PRO A CA 1
ATOM 760 C C . PRO A 1 96 ? -5.383 1.315 3.809 1 98.38 96 PRO A C 1
ATOM 762 O O . PRO A 1 96 ? -5.156 0.218 3.295 1 98.38 96 PRO A O 1
ATOM 765 N N . ALA A 1 97 ? -4.898 2.477 3.426 1 98.81 97 ALA A N 1
ATOM 766 C CA . ALA A 1 97 ? -3.779 2.471 2.486 1 98.81 97 ALA A CA 1
ATOM 767 C C . ALA A 1 97 ? -2.445 2.379 3.221 1 98.81 97 ALA A C 1
ATOM 769 O O . ALA A 1 97 ? -2.264 3.002 4.27 1 98.81 97 ALA A O 1
ATOM 770 N N . ARG A 1 98 ? -1.498 1.619 2.688 1 98.62 98 ARG A N 1
ATOM 771 C CA . ARG A 1 98 ? -0.192 1.42 3.307 1 98.62 98 ARG A CA 1
ATOM 772 C C . ARG A 1 98 ? 0.932 1.709 2.316 1 98.62 98 ARG A C 1
ATOM 774 O O . ARG A 1 98 ? 0.894 1.247 1.174 1 98.62 98 ARG A O 1
ATOM 781 N N . PHE A 1 99 ? 1.822 2.496 2.762 1 98.75 99 PHE A N 1
ATOM 782 C CA . PHE A 1 99 ? 3.021 2.807 1.993 1 98.75 99 PHE A CA 1
ATOM 783 C C . PHE A 1 99 ? 4.277 2.516 2.807 1 98.75 99 PHE A C 1
ATOM 785 O O . PHE A 1 99 ? 4.43 3.018 3.922 1 98.75 99 PHE A O 1
ATOM 792 N N . THR A 1 100 ? 5.172 1.705 2.305 1 98.38 100 THR A N 1
ATOM 793 C CA . THR A 1 100 ? 6.48 1.469 2.902 1 98.38 100 THR A CA 1
ATOM 794 C C . THR A 1 100 ? 7.465 2.562 2.498 1 98.38 100 THR A C 1
ATOM 796 O O . THR A 1 100 ? 7.512 2.961 1.333 1 98.38 100 THR A O 1
ATOM 799 N N . ILE A 1 101 ? 8.156 3.035 3.469 1 97.94 101 ILE A N 1
ATOM 800 C CA . ILE A 1 101 ? 9.234 3.975 3.18 1 97.94 101 ILE A CA 1
ATOM 801 C C . ILE A 1 101 ? 10.422 3.229 2.562 1 97.94 101 ILE A C 1
ATOM 803 O O . ILE A 1 101 ? 11.102 2.463 3.244 1 97.94 101 ILE A O 1
ATOM 807 N N . SER A 1 102 ? 10.742 3.594 1.304 1 96.19 102 SER A N 1
ATOM 808 C CA . SER A 1 102 ? 11.586 2.689 0.529 1 96.19 102 SER A CA 1
ATOM 809 C C . SER A 1 102 ? 13.023 3.201 0.457 1 96.19 102 SER A C 1
ATOM 811 O O . SER A 1 102 ? 13.93 2.457 0.087 1 96.19 102 SER A O 1
ATOM 813 N N . ASN A 1 103 ? 13.203 4.43 0.753 1 96.06 103 ASN A N 1
ATOM 814 C CA . ASN A 1 103 ? 14.531 5.027 0.661 1 96.06 103 ASN A CA 1
ATOM 815 C C . ASN A 1 103 ? 14.656 6.254 1.557 1 96.06 103 ASN A C 1
ATOM 817 O O . ASN A 1 103 ? 13.688 6.656 2.209 1 96.06 103 ASN A O 1
ATOM 821 N N . ALA A 1 104 ? 15.797 6.863 1.549 1 95.62 104 ALA A N 1
ATOM 822 C CA . ALA A 1 104 ? 16.109 7.898 2.531 1 95.62 104 ALA A CA 1
ATOM 823 C C . ALA A 1 104 ? 15.664 9.273 2.035 1 95.62 104 ALA A C 1
ATOM 825 O O . ALA A 1 104 ? 15.789 10.266 2.754 1 95.62 104 ALA A O 1
ATOM 826 N N . ALA A 1 105 ? 15.109 9.367 0.838 1 96.44 105 ALA A N 1
ATOM 827 C CA . ALA A 1 105 ? 14.633 10.656 0.342 1 96.44 105 ALA A CA 1
ATOM 828 C C . ALA A 1 105 ? 13.352 11.078 1.061 1 96.44 105 ALA A C 1
ATOM 830 O O . ALA A 1 105 ? 12.695 10.258 1.71 1 96.44 105 ALA A O 1
ATOM 831 N N . ASN A 1 106 ? 13.125 12.352 0.996 1 97.75 106 ASN A N 1
ATOM 832 C CA . ASN A 1 106 ? 11.805 12.797 1.446 1 97.75 106 ASN A CA 1
ATOM 833 C C . ASN A 1 106 ? 10.695 12.156 0.624 1 97.75 106 ASN A C 1
ATOM 835 O O . ASN A 1 106 ? 10.836 11.977 -0.587 1 97.75 106 ASN A O 1
ATOM 839 N N . HIS A 1 107 ? 9.594 11.852 1.298 1 98.81 107 HIS A N 1
ATOM 840 C CA . HIS A 1 107 ? 8.414 11.328 0.625 1 98.81 107 HIS A CA 1
ATOM 841 C C . HIS A 1 107 ? 7.242 12.297 0.727 1 98.81 107 HIS A C 1
ATOM 843 O O . HIS A 1 107 ? 7.09 12.984 1.734 1 98.81 107 HIS A O 1
ATOM 849 N N . TYR A 1 108 ? 6.422 12.305 -0.301 1 98.94 108 TYR A N 1
ATOM 850 C CA . TYR A 1 108 ? 5.309 13.242 -0.425 1 98.94 108 TYR A CA 1
ATOM 851 C C . TYR A 1 108 ? 4.016 12.516 -0.763 1 98.94 108 TYR A C 1
ATOM 853 O O . TYR A 1 108 ? 3.984 11.688 -1.675 1 98.94 108 TYR A O 1
ATOM 861 N N . TYR A 1 109 ? 2.957 12.859 -0.024 1 98.94 109 TYR A N 1
ATOM 862 C CA . TYR A 1 109 ? 1.65 12.242 -0.209 1 98.94 109 TYR A CA 1
ATOM 863 C C . TYR A 1 109 ? 0.562 13.297 -0.366 1 98.94 109 TYR A C 1
ATOM 865 O O . TYR A 1 109 ? 0.572 14.312 0.327 1 98.94 109 TYR A O 1
ATOM 873 N N . ILE A 1 110 ? -0.376 13.008 -1.305 1 99 110 ILE A N 1
ATOM 874 C CA . ILE A 1 110 ? -1.499 13.922 -1.478 1 99 110 ILE A CA 1
ATOM 875 C C . ILE A 1 110 ? -2.785 13.125 -1.683 1 99 110 ILE A C 1
ATOM 877 O O . ILE A 1 110 ? -2.744 11.945 -2.025 1 99 110 ILE A O 1
ATOM 881 N N . CYS A 1 111 ? -3.91 13.719 -1.402 1 98.94 111 CYS A N 1
ATOM 882 C CA . CYS A 1 111 ? -5.168 13.266 -1.987 1 98.94 111 CYS A CA 1
ATOM 883 C C . CYS A 1 111 ? -5.344 13.828 -3.395 1 98.94 111 CYS A C 1
ATOM 885 O O . CYS A 1 111 ? -5.176 15.023 -3.619 1 98.94 111 CYS A O 1
ATOM 887 N N . THR A 1 112 ? -5.723 13.008 -4.375 1 98.88 112 THR A N 1
ATOM 888 C CA . THR A 1 112 ? -5.816 13.461 -5.758 1 98.88 112 THR A CA 1
ATOM 889 C C . THR A 1 112 ? -7.254 13.812 -6.113 1 98.88 112 THR A C 1
ATOM 891 O O . THR A 1 112 ? -7.535 14.25 -7.234 1 98.88 112 THR A O 1
ATOM 894 N N . ILE A 1 113 ? -8.172 13.672 -5.172 1 98.81 113 ILE A N 1
ATOM 895 C CA . ILE A 1 113 ? -9.594 13.844 -5.465 1 98.81 113 ILE A CA 1
ATOM 896 C C . ILE A 1 113 ? -9.992 15.305 -5.266 1 98.81 113 ILE A C 1
ATOM 898 O O . ILE A 1 113 ? -9.812 15.859 -4.176 1 98.81 113 ILE A O 1
ATOM 902 N N . GLY A 1 114 ? -10.547 15.891 -6.324 1 98.5 114 GLY A N 1
ATOM 903 C CA . GLY A 1 114 ? -11.062 17.25 -6.227 1 98.5 114 GLY A CA 1
ATOM 904 C C . GLY A 1 114 ? -10.008 18.266 -5.809 1 98.5 114 GLY A C 1
ATOM 905 O O . GLY A 1 114 ? -8.922 18.312 -6.402 1 98.5 114 GLY A O 1
ATOM 906 N N . GLN A 1 115 ? -10.375 19.125 -4.777 1 98.62 115 GLN A N 1
ATOM 907 C CA . GLN A 1 115 ? -9.477 20.172 -4.309 1 98.62 115 GLN A CA 1
ATOM 908 C C . GLN A 1 115 ? -8.914 19.844 -2.932 1 98.62 115 GLN A C 1
ATOM 910 O O . GLN A 1 115 ? -8.398 20.719 -2.236 1 98.62 115 GLN A O 1
ATOM 915 N N . ASN A 1 116 ? -8.969 18.562 -2.6 1 98.94 116 ASN A N 1
ATOM 916 C CA . ASN A 1 116 ? -8.578 18.156 -1.256 1 98.94 116 ASN A CA 1
ATOM 917 C C . ASN A 1 116 ? -7.121 18.516 -0.968 1 98.94 116 ASN A C 1
ATOM 919 O O . ASN A 1 116 ? -6.797 19 0.116 1 98.94 116 ASN A O 1
ATOM 923 N N . CYS A 1 117 ? -6.316 18.312 -1.96 1 98.94 117 CYS A N 1
ATOM 924 C CA . CYS A 1 117 ? -4.91 18.641 -1.796 1 98.94 117 CYS A CA 1
ATOM 925 C C . CYS A 1 117 ? -4.727 20.156 -1.621 1 98.94 117 CYS A C 1
ATOM 927 O O . CYS A 1 117 ? -3.947 20.594 -0.776 1 98.94 117 CYS A O 1
ATOM 929 N N . MET A 1 118 ? -5.445 20.938 -2.371 1 98.88 118 MET A N 1
ATOM 930 C CA . MET A 1 118 ? -5.367 22.391 -2.277 1 98.88 118 MET A CA 1
ATOM 931 C C . MET A 1 118 ? -5.844 22.875 -0.911 1 98.88 118 MET A C 1
ATOM 933 O O . MET A 1 118 ? -5.453 23.953 -0.457 1 98.88 118 MET A O 1
ATOM 937 N N . HIS A 1 119 ? -6.629 22.078 -0.312 1 98.81 119 HIS A N 1
ATOM 938 C CA . HIS A 1 119 ? -7.105 22.391 1.03 1 98.81 119 HIS A CA 1
ATOM 939 C C . HIS A 1 119 ? -6.281 21.672 2.092 1 98.81 119 HIS A C 1
ATOM 941 O O . HIS A 1 119 ? -6.781 21.375 3.176 1 98.81 119 HIS A O 1
ATOM 947 N N . SER A 1 120 ? -5.082 21.25 1.806 1 98.88 120 SER A N 1
ATOM 948 C CA . SER A 1 120 ? -4.004 20.875 2.711 1 98.88 120 SER A CA 1
ATOM 949 C C . SER A 1 120 ? -4.129 19.422 3.145 1 98.88 120 SER A C 1
ATOM 951 O O . SER A 1 120 ? -3.629 19.031 4.207 1 98.88 120 SER A O 1
ATOM 953 N N . GLN A 1 121 ? -4.867 18.656 2.383 1 98.94 121 GLN A N 1
ATOM 954 C CA . GLN A 1 121 ? -4.746 17.219 2.584 1 98.94 121 GLN A CA 1
ATOM 955 C C . GLN A 1 121 ? -3.512 16.656 1.875 1 98.94 121 GLN A C 1
ATOM 957 O O . GLN A 1 121 ? -3.629 15.961 0.866 1 98.94 121 GLN A O 1
ATOM 962 N N . LYS A 1 122 ? -2.408 16.938 2.371 1 98.94 122 LYS A N 1
ATOM 963 C CA . LYS A 1 122 ? -1.099 16.562 1.848 1 98.94 122 LYS A CA 1
ATOM 964 C C . LYS A 1 122 ? -0.072 16.453 2.971 1 98.94 122 LYS A C 1
ATOM 966 O O . LYS A 1 122 ? -0.173 17.141 3.988 1 98.94 122 LYS A O 1
ATOM 971 N N . LEU A 1 123 ? 0.906 15.562 2.846 1 98.94 123 LEU A N 1
ATOM 972 C CA . LEU A 1 123 ? 1.897 15.219 3.859 1 98.94 123 LEU A CA 1
ATOM 973 C C . LEU A 1 123 ? 3.277 15.047 3.234 1 98.94 123 LEU A C 1
ATOM 975 O O . LEU A 1 123 ? 3.43 14.336 2.238 1 98.94 123 LEU A O 1
ATOM 979 N N . ALA A 1 124 ? 4.199 15.742 3.713 1 98.88 124 ALA A N 1
ATOM 980 C CA . ALA A 1 124 ? 5.613 15.484 3.453 1 98.88 124 ALA A CA 1
ATOM 981 C C . ALA A 1 124 ? 6.293 14.883 4.68 1 98.88 124 ALA A C 1
ATOM 983 O O . ALA A 1 124 ? 6.051 15.32 5.809 1 98.88 124 ALA A O 1
ATOM 984 N N . ILE A 1 125 ? 7.062 13.875 4.449 1 98.75 125 ILE A N 1
ATOM 985 C CA . ILE A 1 125 ? 7.832 13.352 5.574 1 98.75 125 ILE A CA 1
ATOM 986 C C . ILE A 1 125 ? 9.32 13.406 5.246 1 98.75 125 ILE A C 1
ATOM 988 O O . ILE A 1 125 ? 9.719 13.25 4.09 1 98.75 125 ILE A O 1
ATOM 992 N N . LYS A 1 126 ? 10.141 13.562 6.25 1 97.44 126 LYS A N 1
ATOM 993 C CA . LYS A 1 126 ? 11.594 13.453 6.199 1 97.44 126 LYS A CA 1
ATOM 994 C C . LYS A 1 126 ? 12.062 12.117 6.777 1 97.44 126 LYS A C 1
ATOM 996 O O . LYS A 1 126 ? 11.602 11.703 7.836 1 97.44 126 LYS A O 1
ATOM 1001 N N . VAL A 1 127 ? 12.984 11.484 6.039 1 97.06 127 VAL A N 1
ATOM 1002 C CA . VAL A 1 127 ? 13.453 10.164 6.453 1 97.06 127 VAL A CA 1
ATOM 1003 C C . VAL A 1 127 ? 14.852 10.289 7.059 1 97.06 127 VAL A C 1
ATOM 1005 O O . VAL A 1 127 ? 15.734 10.922 6.48 1 97.06 127 VAL A O 1
ATOM 1008 N N . SER A 1 128 ? 14.984 9.695 8.258 1 90.62 128 SER A N 1
ATOM 1009 C CA . SER A 1 128 ? 16.25 9.758 8.984 1 90.62 128 SER A CA 1
ATOM 1010 C C . SER A 1 128 ? 17.297 8.875 8.32 1 90.62 128 SER A C 1
ATOM 1012 O O . SER A 1 128 ? 17 7.758 7.891 1 90.62 128 SER A O 1
ATOM 1014 N N . THR A 1 129 ? 18.375 9.398 8.039 1 79.5 129 THR A N 1
ATOM 1015 C CA . THR A 1 129 ? 19.5 8.594 7.582 1 79.5 129 THR A CA 1
ATOM 1016 C C . THR A 1 129 ? 20.375 8.18 8.758 1 79.5 129 THR A C 1
ATOM 1018 O O . THR A 1 129 ? 20.422 8.859 9.781 1 79.5 129 THR A O 1
ATOM 1021 N N . ALA A 1 130 ? 20.609 6.879 9.086 1 60.25 130 ALA A N 1
ATOM 1022 C CA . ALA A 1 130 ? 21.5 6.469 10.164 1 60.25 130 ALA A CA 1
ATOM 1023 C C . ALA A 1 130 ? 22.516 7.559 10.477 1 60.25 130 ALA A C 1
ATOM 1025 O O . ALA A 1 130 ? 22.875 7.762 11.641 1 60.25 130 ALA A O 1
ATOM 1026 N N . ASP A 1 131 ? 23.016 8.164 9.547 1 50.84 131 ASP A N 1
ATOM 1027 C CA . ASP A 1 131 ? 24.156 9.031 9.852 1 50.84 131 ASP A CA 1
ATOM 1028 C C . ASP A 1 131 ? 23.719 10.258 10.648 1 50.84 131 ASP A C 1
ATOM 1030 O O . ASP A 1 131 ? 24.531 10.945 11.25 1 50.84 131 ASP A O 1
ATOM 1034 N N . ASN A 1 132 ? 22.531 10.555 10.648 1 47.44 132 ASN A N 1
ATOM 1035 C CA . ASN A 1 132 ? 22.266 11.859 11.242 1 47.44 132 ASN A CA 1
ATOM 1036 C C . ASN A 1 132 ? 22.25 11.781 12.773 1 47.44 132 ASN A C 1
ATOM 1038 O O . ASN A 1 132 ? 22.016 12.789 13.445 1 47.44 132 ASN A O 1
ATOM 1042 N N . ASN A 1 133 ? 22.109 10.68 13.359 1 44.31 133 ASN A N 1
ATOM 1043 C CA . ASN A 1 133 ? 22.078 10.656 14.812 1 44.31 133 ASN A CA 1
ATOM 1044 C C . ASN A 1 133 ? 23.422 11.094 15.406 1 44.31 133 ASN A C 1
ATOM 1046 O O . ASN A 1 133 ? 23.578 11.133 16.625 1 44.31 133 ASN A O 1
ATOM 1050 N N . LEU A 1 134 ? 24.578 10.938 14.703 1 41.62 134 LEU A N 1
ATOM 1051 C CA . LEU A 1 134 ? 25.797 11.203 15.453 1 41.62 134 LEU A CA 1
ATOM 1052 C C . LEU A 1 134 ? 25.875 12.672 15.859 1 41.62 134 LEU A C 1
ATOM 1054 O O . LEU A 1 134 ? 26.781 13.062 16.609 1 41.62 134 LEU A O 1
ATOM 1058 N N . SER A 1 135 ? 25.359 13.586 15.039 1 41.75 135 SER A N 1
ATOM 1059 C CA . SER A 1 135 ? 25.922 14.914 15.258 1 41.75 135 SER A CA 1
ATOM 1060 C C . SER A 1 135 ? 25.391 15.539 16.547 1 41.75 135 SER A C 1
ATOM 1062 O O . SER A 1 135 ? 25.891 16.578 16.984 1 41.75 135 SER A O 1
ATOM 1064 N N . ALA A 1 136 ? 24.156 15.234 16.953 1 44.62 136 ALA A N 1
ATOM 1065 C CA . ALA A 1 136 ? 23.688 16.203 17.953 1 44.62 136 ALA A CA 1
ATOM 1066 C C . ALA A 1 136 ? 24.344 15.961 19.297 1 44.62 136 ALA A C 1
ATOM 1068 O O . ALA A 1 136 ? 24.047 16.656 20.281 1 44.62 136 ALA A O 1
ATOM 1069 N N . MET A 1 137 ? 24.891 14.812 19.516 1 39.75 137 MET A N 1
ATOM 1070 C CA . MET A 1 137 ? 25.312 14.68 20.922 1 39.75 137 MET A CA 1
ATOM 1071 C C . MET A 1 137 ? 26.562 15.508 21.188 1 39.75 137 MET A C 1
ATOM 1073 O O . MET A 1 137 ? 27.094 15.484 22.312 1 39.75 137 MET A O 1
ATOM 1077 N N . SER A 1 138 ? 27.109 16.094 20.109 1 38.25 138 SER A N 1
ATOM 1078 C CA . SER A 1 138 ? 28.406 16.625 20.562 1 38.25 138 SER A CA 1
ATOM 1079 C C . SER A 1 138 ? 28.219 17.75 21.562 1 38.25 138 SER A C 1
ATOM 1081 O O . SER A 1 138 ? 29.188 18.359 22 1 38.25 138 SER A O 1
ATOM 1083 N N . LEU A 1 139 ? 27.016 18.375 21.688 1 37.97 139 LEU A N 1
ATOM 1084 C CA . LEU A 1 139 ? 27.219 19.688 22.297 1 37.97 139 LEU A CA 1
ATOM 1085 C C . LEU A 1 139 ? 27.594 19.531 23.766 1 37.97 139 LEU A C 1
ATOM 1087 O O . LEU A 1 139 ? 28.016 20.516 24.406 1 37.97 139 LEU A O 1
ATOM 1091 N N . HIS A 1 140 ? 27.562 18.391 24.469 1 33.94 140 HIS A N 1
ATOM 1092 C CA . HIS A 1 140 ? 28 18.75 25.812 1 33.94 140 HIS A CA 1
ATOM 1093 C C . HIS A 1 140 ? 29.5 18.984 25.859 1 33.94 140 HIS A C 1
ATOM 1095 O O . HIS A 1 140 ? 30.25 18.391 25.094 1 33.94 140 HIS A O 1
ATOM 1101 N N . MET B 1 1 ? 18.531 24.203 57.625 1 28.41 1 MET B N 1
ATOM 1102 C CA . MET B 1 1 ? 18.688 22.938 56.906 1 28.41 1 MET B CA 1
ATOM 1103 C C . MET B 1 1 ? 17.531 22.703 55.969 1 28.41 1 MET B C 1
ATOM 1105 O O . MET B 1 1 ? 16.406 22.453 56.406 1 28.41 1 MET B O 1
ATOM 1109 N N . ALA B 1 2 ? 17.438 23.5 54.844 1 33.72 2 ALA B N 1
ATOM 1110 C CA . ALA B 1 2 ? 16.5 23.703 53.75 1 33.72 2 ALA B CA 1
ATOM 1111 C C . ALA B 1 2 ? 16.281 22.391 53 1 33.72 2 ALA B C 1
ATOM 1113 O O . ALA B 1 2 ? 17.219 21.781 52.469 1 33.72 2 ALA B O 1
ATOM 1114 N N . ARG B 1 3 ? 15.383 21.547 53.562 1 32.09 3 ARG B N 1
ATOM 1115 C CA . ARG B 1 3 ? 14.953 20.281 52.969 1 32.09 3 ARG B CA 1
ATOM 1116 C C . ARG B 1 3 ? 14.562 20.469 51.5 1 32.09 3 ARG B C 1
ATOM 1118 O O . ARG B 1 3 ? 13.742 21.328 51.188 1 32.09 3 ARG B O 1
ATOM 1125 N N . LEU B 1 4 ? 15.602 20.375 50.656 1 36.47 4 LEU B N 1
ATOM 1126 C CA . LEU B 1 4 ? 15.508 20.219 49.219 1 36.47 4 LEU B CA 1
ATOM 1127 C C . LEU B 1 4 ? 14.414 19.219 48.844 1 36.47 4 LEU B C 1
ATOM 1129 O O . LEU B 1 4 ? 14.5 18.047 49.188 1 36.47 4 LEU B O 1
ATOM 1133 N N . LYS B 1 5 ? 13.125 19.672 48.844 1 35.97 5 LYS B N 1
ATOM 1134 C CA . LYS B 1 5 ? 11.953 19.016 48.281 1 35.97 5 LYS B CA 1
ATOM 1135 C C . LYS B 1 5 ? 12.242 18.516 46.875 1 35.97 5 LYS B C 1
ATOM 1137 O O . LYS B 1 5 ? 12.562 19.297 45.969 1 35.97 5 LYS B O 1
ATOM 1142 N N . SER B 1 6 ? 13.039 17.422 46.719 1 37.53 6 SER B N 1
ATOM 1143 C CA . SER B 1 6 ? 13.234 16.719 45.438 1 37.53 6 SER B CA 1
ATOM 1144 C C . SER B 1 6 ? 11.898 16.438 44.75 1 37.53 6 SER B C 1
ATOM 1146 O O . SER B 1 6 ? 11.016 15.797 45.344 1 37.53 6 SER B O 1
ATOM 1148 N N . SER B 1 7 ? 11.344 17.438 44.094 1 36.44 7 SER B N 1
ATOM 1149 C CA . SER B 1 7 ? 10.203 17.188 43.219 1 36.44 7 SER B CA 1
ATOM 1150 C C . SER B 1 7 ? 10.492 16.047 42.219 1 36.44 7 SER B C 1
ATOM 1152 O O . SER B 1 7 ? 11.438 16.125 41.438 1 36.44 7 SER B O 1
ATOM 1154 N N . LEU B 1 8 ? 10.422 14.789 42.656 1 32.59 8 LEU B N 1
ATOM 1155 C CA . LEU B 1 8 ? 10.391 13.656 41.719 1 32.59 8 LEU B CA 1
ATOM 1156 C C . LEU B 1 8 ? 9.445 13.93 40.562 1 32.59 8 LEU B C 1
ATOM 1158 O O . LEU B 1 8 ? 8.258 14.172 40.75 1 32.59 8 LEU B O 1
ATOM 1162 N N . LEU B 1 9 ? 9.945 14.711 39.594 1 29.53 9 LEU B N 1
ATOM 1163 C CA . LEU B 1 9 ? 9.273 14.781 38.312 1 29.53 9 LEU B CA 1
ATOM 1164 C C . LEU B 1 9 ? 8.859 13.391 37.844 1 29.53 9 LEU B C 1
ATOM 1166 O O . LEU B 1 9 ? 9.711 12.516 37.656 1 29.53 9 LEU B O 1
ATOM 1170 N N . LEU B 1 10 ? 7.742 12.875 38.375 1 31.05 10 LEU B N 1
ATOM 1171 C CA . LEU B 1 10 ? 7.086 11.695 37.812 1 31.05 10 LEU B CA 1
ATOM 1172 C C . LEU B 1 10 ? 6.93 11.805 36.312 1 31.05 10 LEU B C 1
ATOM 1174 O O . LEU B 1 10 ? 6.266 12.719 35.812 1 31.05 10 LEU B O 1
ATOM 1178 N N . LEU B 1 11 ? 8 11.562 35.562 1 31.2 11 LEU B N 1
ATOM 1179 C CA . LEU B 1 11 ? 7.844 11.32 34.125 1 31.2 11 LEU B CA 1
ATOM 1180 C C . LEU B 1 11 ? 6.688 10.352 33.875 1 31.2 11 LEU B C 1
ATOM 1182 O O . LEU B 1 11 ? 6.711 9.211 34.344 1 31.2 11 LEU B O 1
ATOM 1186 N N . MET B 1 12 ? 5.402 10.844 33.875 1 29.47 12 MET B N 1
ATOM 1187 C CA . MET B 1 12 ? 4.266 10.078 33.375 1 29.47 12 MET B CA 1
ATOM 1188 C C . MET B 1 12 ? 4.598 9.43 32.031 1 29.47 12 MET B C 1
ATOM 1190 O O . MET B 1 12 ? 4.938 10.125 31.062 1 29.47 12 MET B O 1
ATOM 1194 N N . ALA B 1 13 ? 5.219 8.289 32.062 1 30.95 13 ALA B N 1
ATOM 1195 C CA . ALA B 1 13 ? 5.25 7.418 30.875 1 30.95 13 ALA B CA 1
ATOM 1196 C C . ALA B 1 13 ? 3.879 7.344 30.203 1 30.95 13 ALA B C 1
ATOM 1198 O O . ALA B 1 13 ? 2.926 6.824 30.797 1 30.95 13 ALA B O 1
ATOM 1199 N N . LEU B 1 14 ? 3.479 8.398 29.438 1 29.44 14 LEU B N 1
ATOM 1200 C CA . LEU B 1 14 ? 2.307 8.25 28.578 1 29.44 14 LEU B CA 1
ATOM 1201 C C . LEU B 1 14 ? 2.318 6.906 27.859 1 29.44 14 LEU B C 1
ATOM 1203 O O . LEU B 1 14 ? 3.158 6.664 27 1 29.44 14 LEU B O 1
ATOM 1207 N N . VAL B 1 15 ? 2.139 5.824 28.641 1 32 15 VAL B N 1
ATOM 1208 C CA . VAL B 1 15 ? 1.783 4.57 27.984 1 32 15 VAL B CA 1
ATOM 1209 C C . VAL B 1 15 ? 0.663 4.816 26.969 1 32 15 VAL B C 1
ATOM 1211 O O . VAL B 1 15 ? -0.456 5.168 27.344 1 32 15 VAL B O 1
ATOM 1214 N N . VAL B 1 16 ? 0.932 5.566 25.844 1 32.03 16 VAL B N 1
ATOM 1215 C CA . VAL B 1 16 ? -0.08 5.473 24.797 1 32.03 16 VAL B CA 1
ATOM 1216 C C . VAL B 1 16 ? -0.553 4.027 24.656 1 32.03 16 VAL B C 1
ATOM 1218 O O . VAL B 1 16 ? 0.229 3.143 24.312 1 32.03 16 VAL B O 1
ATOM 1221 N N . ALA B 1 17 ? -1.404 3.605 25.5 1 30.84 17 ALA B N 1
ATOM 1222 C CA . ALA B 1 17 ? -2.207 2.4 25.297 1 30.84 17 ALA B CA 1
ATOM 1223 C C . ALA B 1 17 ? -2.645 2.264 23.844 1 30.84 17 ALA B C 1
ATOM 1225 O O . ALA B 1 17 ? -3.371 3.113 23.328 1 30.84 17 ALA B O 1
ATOM 1226 N N . SER B 1 18 ? -1.767 1.761 22.953 1 34.03 18 SER B N 1
ATOM 1227 C CA . SER B 1 18 ? -2.324 1.207 21.719 1 34.03 18 SER B CA 1
ATOM 1228 C C . SER B 1 18 ? -3.646 0.497 21.984 1 34.03 18 SER B C 1
ATOM 1230 O O . SER B 1 18 ? -3.711 -0.426 22.797 1 34.03 18 SER B O 1
ATOM 1232 N N . MET B 1 19 ? -4.703 1.221 22.203 1 33 19 MET B N 1
ATOM 1233 C CA . MET B 1 19 ? -5.984 0.521 22.203 1 33 19 MET B CA 1
ATOM 1234 C C . MET B 1 19 ? -5.918 -0.747 21.359 1 33 19 MET B C 1
ATOM 1236 O O . MET B 1 19 ? -5.551 -0.695 20.188 1 33 19 MET B O 1
ATOM 1240 N N . ASP B 1 20 ? -5.902 -1.832 22.016 1 34.38 20 ASP B N 1
ATOM 1241 C CA . ASP B 1 20 ? -6.152 -3.182 21.531 1 34.38 20 ASP B CA 1
ATOM 1242 C C . ASP B 1 20 ? -7.426 -3.232 20.688 1 34.38 20 ASP B C 1
ATOM 1244 O O . ASP B 1 20 ? -8.516 -3.445 21.219 1 34.38 20 ASP B O 1
ATOM 1248 N N . TYR B 1 21 ? -7.918 -2.34 19.969 1 35.62 21 TYR B N 1
ATOM 1249 C CA . TYR B 1 21 ? -8.977 -2.928 19.156 1 35.62 21 TYR B CA 1
ATOM 1250 C C . TYR B 1 21 ? -8.664 -4.383 18.812 1 35.62 21 TYR B C 1
ATOM 1252 O O . TYR B 1 21 ? -7.609 -4.68 18.25 1 35.62 21 TYR B O 1
ATOM 1260 N N . LYS B 1 22 ? -9.086 -5.355 19.562 1 36.75 22 LYS B N 1
ATOM 1261 C CA . LYS B 1 22 ? -9.023 -6.805 19.391 1 36.75 22 LYS B CA 1
ATOM 1262 C C . LYS B 1 22 ? -9.258 -7.184 17.922 1 36.75 22 LYS B C 1
ATOM 1264 O O . LYS B 1 22 ? -9.766 -8.266 17.641 1 36.75 22 LYS B O 1
ATOM 1269 N N . GLY B 1 23 ? -9.375 -6.344 16.938 1 42.5 23 GLY B N 1
ATOM 1270 C CA . GLY B 1 23 ? -9.578 -6.91 15.617 1 42.5 23 GLY B CA 1
ATOM 1271 C C . GLY B 1 23 ? -8.578 -8.008 15.281 1 42.5 23 GLY B C 1
ATOM 1272 O O . GLY B 1 23 ? -7.512 -8.094 15.898 1 42.5 23 GLY B O 1
ATOM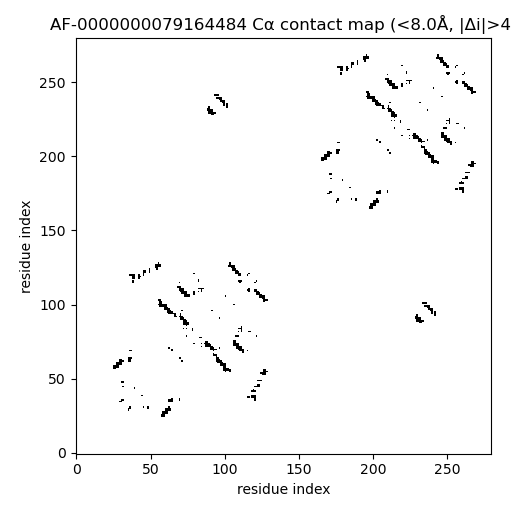 1273 N N . SER B 1 24 ? -9.141 -9.234 15 1 48.72 24 SER B N 1
ATOM 1274 C CA . SER B 1 24 ? -8.266 -10.305 14.523 1 48.72 24 SER B CA 1
ATOM 1275 C C . SER B 1 24 ? -6.977 -9.742 13.93 1 48.72 24 SER B C 1
ATOM 1277 O O . SER B 1 24 ? -7.008 -8.789 13.156 1 48.72 24 SER B O 1
ATOM 1279 N N . ALA B 1 25 ? -5.875 -9.828 14.695 1 66.62 25 ALA B N 1
ATOM 1280 C CA . ALA B 1 25 ? -4.555 -9.344 14.312 1 66.62 25 ALA B CA 1
ATOM 1281 C C . ALA B 1 25 ? -4.336 -9.484 12.805 1 66.62 25 ALA B C 1
ATOM 1283 O O . ALA B 1 25 ? -4.527 -10.57 12.25 1 66.62 25 ALA B O 1
ATOM 1284 N N . ALA B 1 26 ? -4.402 -8.438 12.172 1 84.5 26 ALA B N 1
ATOM 1285 C CA . ALA B 1 26 ? -4.074 -8.406 10.75 1 84.5 26 ALA B CA 1
ATOM 1286 C C . ALA B 1 26 ? -2.826 -9.234 10.453 1 84.5 26 ALA B C 1
ATOM 1288 O O . ALA B 1 26 ? -1.813 -9.109 11.148 1 84.5 26 ALA B O 1
ATOM 1289 N N . ILE B 1 27 ? -3.008 -10.25 9.711 1 92.94 27 ILE B N 1
ATOM 1290 C CA . ILE B 1 27 ? -1.891 -11.062 9.25 1 92.94 27 ILE B CA 1
ATOM 1291 C C . ILE B 1 27 ? -1.291 -10.445 7.988 1 92.94 27 ILE B C 1
ATOM 1293 O O . ILE B 1 27 ? -2.021 -9.961 7.121 1 92.94 27 ILE B O 1
ATOM 1297 N N . GLN B 1 28 ? 0.036 -10.461 7.938 1 96.5 28 GLN B N 1
ATOM 1298 C CA . GLN B 1 28 ? 0.747 -10.086 6.719 1 96.5 28 GLN B CA 1
ATOM 1299 C C . GLN B 1 28 ? 1.21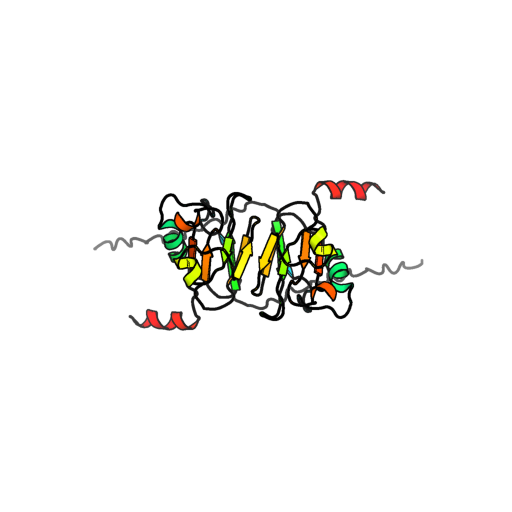8 -11.32 5.957 1 96.5 28 GLN B C 1
ATOM 1301 O O . GLN B 1 28 ? 1.899 -12.18 6.52 1 96.5 28 GLN B O 1
ATOM 1306 N N . TYR B 1 29 ? 0.868 -11.414 4.75 1 98 29 TYR B N 1
ATOM 1307 C CA . TYR B 1 29 ? 1.321 -12.484 3.869 1 98 29 TYR B CA 1
ATOM 1308 C C . TYR B 1 29 ? 2.365 -11.977 2.881 1 98 29 TYR B C 1
ATOM 1310 O O . TYR B 1 29 ? 2.096 -11.055 2.105 1 98 29 TYR B O 1
ATOM 1318 N N . ILE B 1 30 ? 3.553 -12.648 2.91 1 98.44 30 ILE B N 1
ATOM 1319 C CA . ILE B 1 30 ? 4.562 -12.328 1.906 1 98.44 30 ILE B CA 1
ATOM 1320 C C . ILE B 1 30 ? 4.281 -13.109 0.625 1 98.44 30 ILE B C 1
ATOM 1322 O O . ILE B 1 30 ? 4.469 -14.328 0.58 1 98.44 30 ILE B O 1
ATOM 1326 N N . VAL B 1 31 ? 3.828 -12.414 -0.385 1 98.88 31 VAL B N 1
ATOM 1327 C CA . VAL B 1 31 ? 3.43 -13.055 -1.637 1 98.88 31 VAL B CA 1
ATOM 1328 C C . VAL B 1 31 ? 4.645 -13.695 -2.301 1 98.88 31 VAL B C 1
ATOM 1330 O O . VAL B 1 31 ? 5.664 -13.031 -2.518 1 98.88 31 VAL B O 1
ATOM 1333 N N . GLY B 1 32 ? 4.559 -15 -2.619 1 98.62 32 GLY B N 1
ATOM 1334 C CA . GLY B 1 32 ? 5.621 -15.719 -3.299 1 98.62 32 GLY B CA 1
ATOM 1335 C C . GLY B 1 32 ? 6.766 -16.109 -2.377 1 98.62 32 GLY B C 1
ATOM 1336 O O . GLY B 1 32 ? 7.711 -16.781 -2.799 1 98.62 32 GLY B O 1
ATOM 1337 N N . GLU B 1 33 ? 6.734 -15.57 -1.125 1 97.12 33 GLU B N 1
ATOM 1338 C CA . GLU B 1 33 ? 7.75 -15.891 -0.124 1 97.12 33 GLU B CA 1
ATOM 1339 C C . GLU B 1 33 ? 9.148 -15.586 -0.645 1 97.12 33 GLU B C 1
ATOM 1341 O O . GLU B 1 33 ? 9.414 -14.477 -1.117 1 97.12 33 GLU B O 1
ATOM 1346 N N . SER B 1 34 ? 10.039 -16.562 -0.699 1 96.94 34 SER B N 1
ATOM 1347 C CA . SER B 1 34 ? 11.43 -16.328 -1.068 1 96.94 34 SER B CA 1
ATOM 1348 C C . SER B 1 34 ? 11.562 -16.031 -2.559 1 96.94 34 SER B C 1
ATOM 1350 O O . SER B 1 34 ? 12.539 -15.414 -2.988 1 96.94 34 SER B O 1
ATOM 1352 N N . LYS B 1 35 ? 10.648 -16.438 -3.363 1 97.75 35 LYS B N 1
ATOM 1353 C CA . LYS B 1 35 ? 10.703 -16.172 -4.801 1 97.75 35 LYS B CA 1
ATOM 1354 C C . LYS B 1 35 ? 10.289 -14.75 -5.125 1 97.75 35 LYS B C 1
ATOM 1356 O O . LYS B 1 35 ? 10.562 -14.25 -6.215 1 97.75 35 LYS B O 1
ATOM 1361 N N . GLY B 1 36 ? 9.539 -14.125 -4.191 1 98.56 36 GLY B N 1
ATOM 1362 C CA . GLY B 1 36 ? 9.078 -12.758 -4.387 1 98.56 36 GLY B CA 1
ATOM 1363 C C . GLY B 1 36 ? 8.039 -12.625 -5.488 1 98.56 36 GLY B C 1
ATOM 1364 O O . GLY B 1 36 ? 7.434 -13.625 -5.895 1 98.56 36 GLY B O 1
ATOM 1365 N N . TRP B 1 37 ? 7.715 -11.461 -5.832 1 98.94 37 TRP B N 1
ATOM 1366 C CA . TRP B 1 37 ? 6.82 -11.102 -6.93 1 98.94 37 TRP B CA 1
ATOM 1367 C C . TRP B 1 37 ? 7.598 -10.922 -8.227 1 98.94 37 TRP B C 1
ATOM 1369 O O . TRP B 1 37 ? 8.164 -9.852 -8.477 1 98.94 37 TRP B O 1
ATOM 1379 N N . THR B 1 38 ? 7.656 -11.922 -9.023 1 98.94 38 THR B N 1
ATOM 1380 C CA . THR B 1 38 ? 8.375 -12.008 -10.289 1 98.94 38 THR B CA 1
ATOM 1381 C C . THR B 1 38 ? 7.555 -12.773 -11.32 1 98.94 38 THR B C 1
ATOM 1383 O O . THR B 1 38 ? 6.496 -13.32 -11.008 1 98.94 38 THR B O 1
ATOM 1386 N N . VAL B 1 39 ? 8.07 -12.719 -12.562 1 98.94 39 VAL B N 1
ATOM 1387 C CA . VAL B 1 39 ? 7.5 -13.641 -13.539 1 98.94 39 VAL B CA 1
ATOM 1388 C C . VAL B 1 39 ? 7.859 -15.078 -13.156 1 98.94 39 VAL B C 1
ATOM 1390 O O . VAL B 1 39 ? 9.039 -15.438 -13.102 1 98.94 39 VAL B O 1
ATOM 1393 N N . PRO B 1 40 ? 6.832 -15.867 -12.945 1 98.88 40 PRO B N 1
ATOM 1394 C CA . PRO B 1 40 ? 7.152 -17.203 -12.453 1 98.88 40 PRO B CA 1
ATOM 1395 C C . PRO B 1 40 ? 7.602 -18.156 -13.555 1 98.88 40 PRO B C 1
ATOM 1397 O O . PRO B 1 40 ? 7.172 -18.031 -14.703 1 98.88 40 PRO B O 1
ATOM 1400 N N . GLN B 1 41 ? 8.422 -19.094 -13.133 1 98.25 41 GLN B N 1
ATOM 1401 C CA . GLN B 1 41 ? 8.805 -20.156 -14.055 1 98.25 41 GLN B CA 1
ATOM 1402 C C . GLN B 1 41 ? 7.629 -21.078 -14.352 1 98.25 41 GLN B C 1
ATOM 1404 O O . GLN B 1 41 ? 7.449 -21.516 -15.492 1 98.25 41 GLN B O 1
ATOM 1409 N N . ASN B 1 42 ? 6.934 -21.406 -13.305 1 98.5 42 ASN B N 1
ATOM 1410 C CA . ASN B 1 42 ? 5.676 -22.141 -13.414 1 98.5 42 ASN B CA 1
ATOM 1411 C C . ASN B 1 42 ? 4.48 -21.188 -13.461 1 98.5 42 ASN B C 1
ATOM 1413 O O . ASN B 1 42 ? 4.211 -20.484 -12.492 1 98.5 42 ASN B O 1
ATOM 1417 N N . PRO B 1 43 ? 3.701 -21.219 -14.578 1 98.62 43 PRO B N 1
ATOM 1418 C CA . PRO B 1 43 ? 2.609 -20.25 -14.742 1 98.62 43 PRO B CA 1
ATOM 1419 C C . PRO B 1 43 ? 1.538 -20.391 -13.656 1 98.62 43 PRO B C 1
ATOM 1421 O O . PRO B 1 43 ? 0.75 -19.469 -13.445 1 98.62 43 PRO B O 1
ATOM 1424 N N . SER B 1 44 ? 1.463 -21.5 -12.961 1 98.5 44 SER B N 1
ATOM 1425 C CA . SER B 1 44 ? 0.429 -21.719 -11.953 1 98.5 44 SER B CA 1
ATOM 1426 C C . SER B 1 44 ? 0.928 -21.359 -10.555 1 98.5 44 SER B C 1
ATOM 1428 O O . SER B 1 44 ? 0.236 -21.594 -9.562 1 98.5 44 SER B O 1
ATOM 1430 N N . PHE B 1 45 ? 2.096 -20.812 -10.461 1 98.75 45 PHE B N 1
ATOM 1431 C CA . PHE B 1 45 ? 2.777 -20.641 -9.188 1 98.75 45 PHE B CA 1
ATOM 1432 C C . PHE B 1 45 ? 1.934 -19.797 -8.234 1 98.75 45 PHE B C 1
ATOM 1434 O O . PHE B 1 45 ? 1.683 -20.203 -7.094 1 98.75 45 PHE B O 1
ATOM 1441 N N . TYR B 1 46 ? 1.422 -18.641 -8.586 1 98.88 46 TYR B N 1
ATOM 1442 C CA . TYR B 1 46 ? 0.718 -17.75 -7.668 1 98.88 46 TYR B CA 1
ATOM 1443 C C . TYR B 1 46 ? -0.656 -18.297 -7.316 1 98.88 46 TYR B C 1
ATOM 1445 O O . TYR B 1 46 ? -1.146 -18.094 -6.203 1 98.88 46 TYR B O 1
ATOM 1453 N N . ASP B 1 47 ? -1.266 -18.984 -8.289 1 98.19 47 ASP B N 1
ATOM 1454 C CA . ASP B 1 47 ? -2.51 -19.672 -7.973 1 98.19 47 ASP B CA 1
ATOM 1455 C C . ASP B 1 47 ? -2.295 -20.719 -6.875 1 98.19 47 ASP B C 1
ATOM 1457 O O . ASP B 1 47 ? -3.086 -2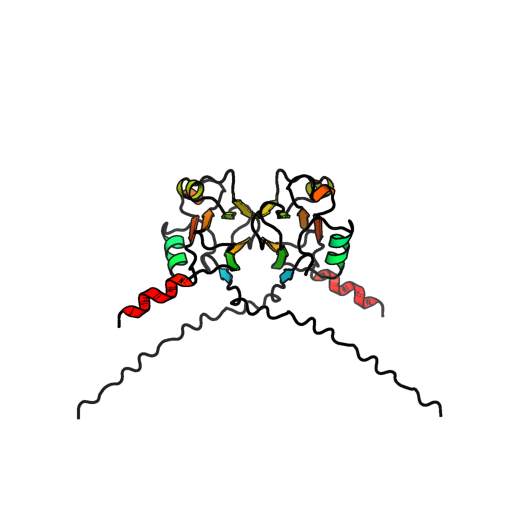0.812 -5.934 1 98.19 47 ASP B O 1
ATOM 1461 N N . TRP B 1 48 ? -1.256 -21.422 -7.105 1 97.88 48 TRP B N 1
ATOM 1462 C CA . TRP B 1 48 ? -0.909 -22.422 -6.102 1 97.88 48 TRP B CA 1
ATOM 1463 C C . TRP B 1 48 ? -0.585 -21.766 -4.766 1 97.88 48 TRP B C 1
ATOM 1465 O O . TRP B 1 48 ? -1.106 -22.172 -3.725 1 97.88 48 TRP B O 1
ATOM 1475 N N . TRP B 1 49 ? 0.246 -20.812 -4.715 1 98.38 49 TRP B N 1
ATOM 1476 C CA . TRP B 1 49 ? 0.634 -20.109 -3.504 1 98.38 49 TRP B CA 1
ATOM 1477 C C . TRP B 1 49 ? -0.594 -19.641 -2.727 1 98.38 49 TRP B C 1
ATOM 1479 O O . TRP B 1 49 ? -0.652 -19.797 -1.503 1 98.38 49 TRP B O 1
ATOM 1489 N N . SER B 1 50 ? -1.59 -19.016 -3.447 1 98.31 50 SER B N 1
ATOM 1490 C CA . SER B 1 50 ? -2.717 -18.391 -2.76 1 98.31 50 SER B CA 1
ATOM 1491 C C . SER B 1 50 ? -3.621 -19.438 -2.119 1 98.31 50 SER B C 1
ATOM 1493 O O . SER B 1 50 ? -4.316 -19.156 -1.143 1 98.31 50 SER B O 1
ATOM 1495 N N . ARG B 1 51 ? -3.596 -20.594 -2.576 1 96.44 51 ARG B N 1
ATOM 1496 C CA . ARG B 1 51 ? -4.457 -21.656 -2.068 1 96.44 51 ARG B CA 1
ATOM 1497 C C . ARG B 1 51 ? -4 -22.125 -0.69 1 96.44 51 ARG B C 1
ATOM 1499 O O . ARG B 1 51 ? -4.754 -22.781 0.03 1 96.44 51 ARG B O 1
ATOM 1506 N N . PHE B 1 52 ? -2.803 -21.797 -0.281 1 95.94 52 PHE B N 1
ATOM 1507 C CA . PHE B 1 52 ? -2.256 -22.234 0.997 1 95.94 52 PHE B CA 1
ATOM 1508 C C . PHE B 1 52 ? -2.764 -21.359 2.135 1 95.94 52 PHE B C 1
ATOM 1510 O O . PHE B 1 52 ? -2.533 -21.656 3.307 1 95.94 52 PHE B O 1
ATOM 1517 N N . TYR B 1 53 ? -3.484 -20.406 1.753 1 95.81 53 TYR B N 1
ATOM 1518 C CA . TYR B 1 53 ? -3.828 -19.453 2.795 1 95.81 53 TYR B CA 1
ATOM 1519 C C . TYR B 1 53 ? -5.316 -19.141 2.773 1 95.81 53 TYR B C 1
ATOM 1521 O O . TYR B 1 53 ? -5.977 -19.297 1.745 1 95.81 53 TYR B O 1
ATOM 1529 N N . THR B 1 54 ? -5.789 -18.781 3.971 1 94.81 54 THR B N 1
ATOM 1530 C CA . THR B 1 54 ? -7.109 -18.188 4.137 1 94.81 54 THR B CA 1
ATOM 1531 C C . THR B 1 54 ? -7 -16.688 4.445 1 94.81 54 THR B C 1
ATOM 1533 O O . THR B 1 54 ? -6.555 -16.312 5.531 1 94.81 54 THR B O 1
ATOM 1536 N N . PHE B 1 55 ? -7.441 -15.977 3.527 1 96.94 55 PHE B N 1
ATOM 1537 C CA . PHE B 1 55 ? -7.328 -14.531 3.648 1 96.94 55 PHE B CA 1
ATOM 1538 C C . PHE B 1 55 ? -8.594 -13.938 4.266 1 96.94 55 PHE B C 1
ATOM 1540 O O . PHE B 1 55 ? -9.703 -14.352 3.936 1 96.94 55 PHE B O 1
ATOM 1547 N N . LYS B 1 56 ? -8.383 -12.906 5.102 1 96 56 LYS B N 1
ATOM 1548 C CA . LYS B 1 56 ? -9.5 -12.203 5.742 1 96 56 LYS B CA 1
ATOM 1549 C C . LYS B 1 56 ? -9.383 -10.695 5.543 1 96 56 LYS B C 1
ATOM 1551 O O . LYS B 1 56 ? -8.297 -10.18 5.277 1 96 56 LYS B O 1
ATOM 1556 N N . ILE B 1 57 ? -10.547 -10.078 5.73 1 95.94 57 ILE B N 1
ATOM 1557 C CA . ILE B 1 57 ? -10.562 -8.625 5.719 1 95.94 57 ILE B CA 1
ATOM 1558 C C . ILE B 1 57 ? -9.555 -8.086 6.73 1 95.94 57 ILE B C 1
ATOM 1560 O O . ILE B 1 57 ? -9.43 -8.617 7.836 1 95.94 57 ILE B O 1
ATOM 1564 N N . ASN B 1 58 ? -8.812 -7.074 6.367 1 95.56 58 ASN B N 1
ATOM 1565 C CA . ASN B 1 58 ? -7.832 -6.348 7.16 1 95.56 58 ASN B CA 1
ATOM 1566 C C . ASN B 1 58 ? -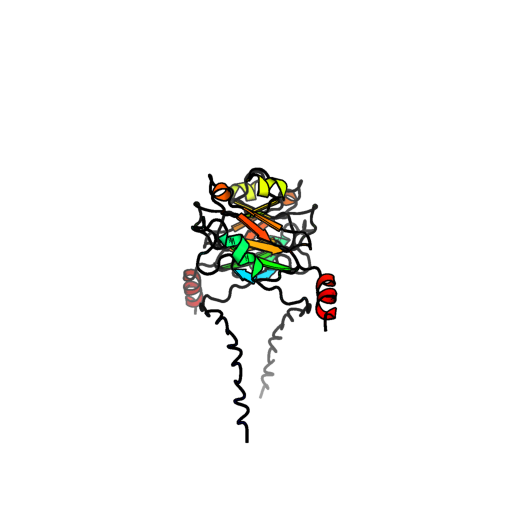6.457 -7.012 7.102 1 95.56 58 ASN B C 1
ATOM 1568 O O . ASN B 1 58 ? -5.457 -6.418 7.508 1 95.56 58 ASN B O 1
ATOM 1572 N N . ASP B 1 59 ? -6.383 -8.289 6.602 1 97 59 ASP B N 1
ATOM 1573 C CA . ASP B 1 59 ? -5.062 -8.836 6.312 1 97 59 ASP B CA 1
ATOM 1574 C C . ASP B 1 59 ? -4.324 -7.98 5.281 1 97 59 ASP B C 1
ATOM 1576 O O . ASP B 1 59 ? -4.934 -7.148 4.609 1 97 59 ASP B O 1
ATOM 1580 N N . VAL B 1 60 ? -2.961 -8.195 5.25 1 98.12 60 VAL B N 1
ATOM 1581 C CA . VAL B 1 60 ? -2.131 -7.402 4.352 1 98.12 60 VAL B CA 1
ATOM 1582 C C . VAL B 1 60 ? -1.312 -8.328 3.451 1 98.12 60 VAL B C 1
ATOM 1584 O O . VAL B 1 60 ? -0.713 -9.297 3.926 1 98.12 60 VAL B O 1
ATOM 1587 N N . LEU B 1 61 ? -1.336 -8.023 2.115 1 98.75 61 LEU B N 1
ATOM 1588 C CA . LEU B 1 61 ? -0.414 -8.656 1.18 1 98.75 61 LEU B CA 1
ATOM 1589 C C . LEU B 1 61 ? 0.837 -7.809 0.989 1 98.75 61 LEU B C 1
ATOM 1591 O O . LEU B 1 61 ? 0.744 -6.602 0.761 1 98.75 61 LEU B O 1
ATOM 1595 N N . VAL B 1 62 ? 1.978 -8.469 1.146 1 98.75 62 VAL B N 1
ATOM 1596 C CA . VAL B 1 62 ? 3.26 -7.797 0.954 1 98.75 62 VAL B CA 1
ATOM 1597 C C . VAL B 1 62 ? 3.953 -8.352 -0.288 1 98.75 62 VAL B C 1
ATOM 1599 O O . VAL B 1 62 ? 4.215 -9.555 -0.375 1 98.75 62 VAL B O 1
ATOM 1602 N N . PHE B 1 63 ? 4.207 -7.516 -1.231 1 98.88 63 PHE B N 1
ATOM 1603 C CA . PHE B 1 63 ? 4.887 -7.879 -2.471 1 98.88 63 PHE B CA 1
ATOM 1604 C C . PHE B 1 63 ? 6.309 -7.34 -2.488 1 98.88 63 PHE B C 1
ATOM 1606 O O . PHE B 1 63 ? 6.516 -6.125 -2.471 1 98.88 63 PHE B O 1
ATOM 1613 N N . ASN B 1 64 ? 7.266 -8.188 -2.559 1 98.81 64 ASN B N 1
ATOM 1614 C CA . ASN B 1 64 ? 8.664 -7.832 -2.75 1 98.81 64 ASN B CA 1
ATOM 1615 C C . ASN B 1 64 ? 9.094 -8.008 -4.207 1 98.81 64 ASN B C 1
ATOM 1617 O O . ASN B 1 64 ? 8.875 -9.062 -4.797 1 98.81 64 ASN B O 1
ATOM 1621 N N . PHE B 1 65 ? 9.648 -6.992 -4.781 1 98.81 65 PHE B N 1
ATOM 1622 C CA . PHE B 1 65 ? 10.008 -7.07 -6.191 1 98.81 65 PHE B CA 1
ATOM 1623 C C . PHE B 1 65 ? 11.156 -6.109 -6.512 1 98.81 65 PHE B C 1
ATOM 1625 O O . PHE B 1 65 ? 11.547 -5.301 -5.668 1 98.81 65 PHE B O 1
ATOM 1632 N N . THR B 1 66 ? 11.727 -6.215 -7.688 1 98.5 66 THR B N 1
ATOM 1633 C CA . THR B 1 66 ? 12.758 -5.305 -8.18 1 98.5 66 THR B CA 1
ATOM 1634 C C . THR B 1 66 ? 12.133 -4.055 -8.789 1 98.5 66 THR B C 1
ATOM 1636 O O . THR B 1 66 ? 11.43 -4.137 -9.797 1 98.5 66 THR B O 1
ATOM 1639 N N . ASN B 1 67 ? 12.484 -2.896 -8.195 1 97.81 67 ASN B N 1
ATOM 1640 C CA . ASN B 1 67 ? 11.953 -1.638 -8.711 1 97.81 67 ASN B CA 1
ATOM 1641 C C . ASN B 1 67 ? 12.336 -1.424 -10.172 1 97.81 67 ASN B C 1
ATOM 1643 O O . ASN B 1 67 ? 13.461 -1.713 -10.57 1 97.81 67 ASN B O 1
ATOM 1647 N N . GLY B 1 68 ? 11.406 -0.861 -10.953 1 97.75 68 GLY B N 1
ATOM 1648 C CA . GLY B 1 68 ? 11.68 -0.578 -12.352 1 97.75 68 GLY B CA 1
ATOM 1649 C C . GLY B 1 68 ? 11.43 -1.768 -13.266 1 97.75 68 GLY B C 1
ATOM 1650 O O . GLY B 1 68 ? 11.188 -1.601 -14.461 1 97.75 68 GLY B O 1
ATOM 1651 N N . VAL B 1 69 ? 11.531 -2.973 -12.695 1 98.69 69 VAL B N 1
ATOM 1652 C CA . VAL B 1 69 ? 11.297 -4.191 -13.461 1 98.69 69 VAL B CA 1
ATOM 1653 C C . VAL B 1 69 ? 9.859 -4.664 -13.25 1 98.69 69 VAL B C 1
ATOM 1655 O O . VAL B 1 69 ? 9.211 -5.145 -14.18 1 98.69 69 VAL B O 1
ATOM 1658 N N . TYR B 1 70 ? 9.375 -4.539 -11.992 1 98.94 70 TYR B N 1
ATOM 1659 C CA . TYR B 1 70 ? 8.031 -4.973 -11.633 1 98.94 70 TYR B CA 1
ATOM 1660 C C . TYR B 1 70 ? 7.301 -3.895 -10.844 1 98.94 70 TYR B C 1
ATOM 1662 O O . TYR B 1 70 ? 7.926 -2.971 -10.32 1 98.94 70 TYR B O 1
ATOM 1670 N N . ASN B 1 71 ? 6.043 -3.93 -10.812 1 98.94 71 ASN B N 1
ATOM 1671 C CA . ASN B 1 71 ? 5.121 -3.195 -9.953 1 98.94 71 ASN B CA 1
ATOM 1672 C C . ASN B 1 71 ? 3.91 -4.043 -9.578 1 98.94 71 ASN B C 1
ATOM 1674 O O . ASN B 1 71 ? 3.842 -5.223 -9.93 1 98.94 71 ASN B O 1
ATOM 1678 N N . VAL B 1 72 ? 3.014 -3.564 -8.766 1 98.94 72 VAL B N 1
ATOM 1679 C CA . VAL B 1 72 ? 1.791 -4.285 -8.422 1 98.94 72 VAL B CA 1
ATOM 1680 C C . VAL B 1 72 ? 0.587 -3.355 -8.555 1 98.94 72 VAL B C 1
ATOM 1682 O O . VAL B 1 72 ? 0.583 -2.254 -8 1 98.94 72 VAL B O 1
ATOM 1685 N N . ALA B 1 73 ? -0.316 -3.777 -9.297 1 98.94 73 ALA B N 1
ATOM 1686 C CA . ALA B 1 73 ? -1.605 -3.104 -9.422 1 98.94 73 ALA B CA 1
ATOM 1687 C C . ALA B 1 73 ? -2.742 -4.004 -8.938 1 98.94 73 ALA B C 1
ATOM 1689 O O . ALA B 1 73 ? -2.805 -5.18 -9.297 1 98.94 73 ALA B O 1
ATOM 1690 N N . GLU B 1 74 ? -3.568 -3.457 -8.078 1 98.94 74 GLU B N 1
ATOM 1691 C CA . GLU B 1 74 ? -4.879 -4.074 -7.879 1 98.94 74 GLU B CA 1
ATOM 1692 C C . GLU B 1 74 ? -5.855 -3.658 -8.977 1 98.94 74 GLU B C 1
ATOM 1694 O O . GLU B 1 74 ? -5.969 -2.473 -9.297 1 98.94 74 GLU B O 1
ATOM 1699 N N . VAL B 1 75 ? -6.523 -4.676 -9.523 1 98.94 75 VAL B N 1
ATOM 1700 C CA . VAL B 1 75 ? -7.344 -4.383 -10.688 1 98.94 75 VAL B CA 1
ATOM 1701 C C . VAL B 1 75 ? -8.688 -5.102 -10.57 1 98.94 75 VAL B C 1
ATOM 1703 O O . VAL B 1 75 ? -8.898 -5.879 -9.633 1 98.94 75 VAL B O 1
ATOM 1706 N N . THR B 1 76 ? -9.602 -4.758 -11.492 1 98.81 76 THR B N 1
ATOM 1707 C CA . THR B 1 76 ? -10.867 -5.477 -11.602 1 98.81 76 THR B CA 1
ATOM 1708 C C . THR B 1 76 ? -10.641 -6.887 -12.133 1 98.81 76 THR B C 1
ATOM 1710 O O . THR B 1 76 ? -9.578 -7.184 -12.695 1 98.81 76 THR B O 1
ATOM 1713 N N . LYS B 1 77 ? -11.672 -7.711 -11.945 1 98.81 77 LYS B N 1
ATOM 1714 C CA . LYS B 1 77 ? -11.602 -9.062 -12.492 1 98.81 77 LYS B CA 1
ATOM 1715 C C . LYS B 1 77 ? -11.375 -9.039 -14 1 98.81 77 LYS B C 1
ATOM 1717 O O . LYS B 1 77 ? -10.602 -9.836 -14.531 1 98.81 77 LYS B O 1
ATOM 1722 N N . GLU B 1 78 ? -12.086 -8.195 -14.719 1 98.88 78 GLU B N 1
ATOM 1723 C CA . GLU B 1 78 ? -11.961 -8.086 -16.172 1 98.88 78 GLU B CA 1
ATOM 1724 C C . GLU B 1 78 ? -10.531 -7.707 -16.562 1 98.88 78 GLU B C 1
ATOM 1726 O O . GLU B 1 78 ? -9.961 -8.305 -17.484 1 98.88 78 GLU B O 1
ATOM 1731 N N . ALA B 1 79 ? -9.992 -6.711 -15.906 1 98.94 79 ALA B N 1
ATOM 1732 C CA . ALA B 1 79 ? -8.625 -6.285 -16.188 1 98.94 79 ALA B CA 1
ATOM 1733 C C . ALA B 1 79 ? -7.625 -7.402 -15.898 1 98.94 79 ALA B C 1
ATOM 1735 O O . ALA B 1 79 ? -6.648 -7.578 -16.625 1 98.94 79 ALA B O 1
ATOM 1736 N N . TYR B 1 80 ? -7.906 -8.117 -14.844 1 98.94 80 TYR B N 1
ATOM 1737 C CA . TYR B 1 80 ? -7.09 -9.273 -14.484 1 98.94 80 TYR B CA 1
ATOM 1738 C C . TYR B 1 80 ? -7.102 -10.312 -15.602 1 98.94 80 TYR B C 1
ATOM 1740 O O . TYR B 1 80 ? -6.051 -10.82 -16 1 98.94 80 TYR B O 1
ATOM 1748 N N . THR B 1 81 ? -8.242 -10.633 -16.047 1 98.81 81 THR B N 1
ATOM 1749 C CA . THR B 1 81 ? -8.414 -11.656 -17.062 1 98.81 81 THR B CA 1
ATOM 1750 C C . THR B 1 81 ? -7.695 -11.266 -18.359 1 98.81 81 THR B C 1
ATOM 1752 O O . THR B 1 81 ? -7.102 -12.109 -19.031 1 98.81 81 THR B O 1
ATOM 1755 N N . ASN B 1 82 ? -7.578 -9.992 -18.656 1 98.81 82 ASN B N 1
ATOM 1756 C CA . ASN B 1 82 ? -7.055 -9.516 -19.938 1 98.81 82 ASN B CA 1
ATOM 1757 C C . ASN B 1 82 ? -5.656 -8.93 -19.781 1 98.81 82 ASN B C 1
ATOM 1759 O O . ASN B 1 82 ? -5.09 -8.398 -20.734 1 98.81 82 ASN B O 1
ATOM 1763 N N . CYS B 1 83 ? -5.148 -8.984 -18.672 1 98.88 83 CYS B N 1
ATOM 1764 C CA . CYS B 1 83 ? -3.887 -8.312 -18.375 1 98.88 83 CYS B CA 1
ATOM 1765 C C . CYS B 1 83 ? -3.924 -6.855 -18.812 1 98.88 83 CYS B C 1
ATOM 1767 O O . CYS B 1 83 ? -3.018 -6.391 -19.516 1 98.88 83 CYS B O 1
ATOM 1769 N N . ASP B 1 84 ? -4.949 -6.156 -18.391 1 98.88 84 ASP B N 1
ATOM 1770 C CA . ASP B 1 84 ? -5.113 -4.73 -18.672 1 98.88 84 ASP B CA 1
ATOM 1771 C C . ASP B 1 84 ? -4.711 -3.881 -17.469 1 98.88 84 ASP B C 1
ATOM 1773 O O . ASP B 1 84 ? -5.445 -3.799 -16.484 1 98.88 84 ASP B O 1
ATOM 1777 N N . GLY B 1 85 ? -3.533 -3.191 -17.609 1 98.5 85 GLY B N 1
ATOM 1778 C CA . GLY B 1 85 ? -2.99 -2.432 -16.484 1 98.5 85 GLY B CA 1
ATOM 1779 C C . GLY B 1 85 ? -3.238 -0.939 -16.609 1 98.5 85 GLY B C 1
ATOM 1780 O O . GLY B 1 85 ? -2.656 -0.147 -15.859 1 98.5 85 GLY B O 1
ATOM 1781 N N . ARG B 1 86 ? -4.125 -0.443 -17.422 1 97.31 86 ARG B N 1
ATOM 1782 C CA . ARG B 1 86 ? -4.23 0.97 -17.766 1 97.31 86 ARG B CA 1
ATOM 1783 C C . ARG B 1 86 ? -5.012 1.736 -16.703 1 97.31 86 ARG B C 1
ATOM 1785 O O . ARG B 1 86 ? -4.816 2.941 -16.531 1 97.31 86 ARG B O 1
ATOM 1792 N N . ASN B 1 87 ? -6.008 1.232 -16 1 97.31 87 ASN B N 1
ATOM 1793 C CA . ASN B 1 87 ? -6.836 1.881 -14.992 1 97.31 87 ASN B CA 1
ATOM 1794 C C . ASN B 1 87 ? -6.949 1.029 -13.734 1 97.31 87 ASN B C 1
ATOM 1796 O O . ASN B 1 87 ? -8.039 0.571 -13.383 1 97.31 87 ASN B O 1
ATOM 1800 N N . PRO B 1 88 ? -5.84 0.966 -13.047 1 98.69 88 PRO B N 1
ATOM 1801 C CA . PRO B 1 88 ? -5.91 0.117 -11.859 1 98.69 88 PRO B CA 1
ATOM 1802 C C . PRO B 1 88 ? -6.723 0.749 -10.727 1 98.69 88 PRO B C 1
ATOM 1804 O O . PRO B 1 88 ? -6.879 1.973 -10.688 1 98.69 88 PRO B O 1
ATOM 1807 N N . ILE B 1 89 ? -7.281 -0.105 -9.875 1 98.5 89 ILE B N 1
ATOM 1808 C CA . ILE B 1 89 ? -7.867 0.34 -8.617 1 98.5 89 ILE B CA 1
ATOM 1809 C C . ILE B 1 89 ? -6.797 1.011 -7.758 1 98.5 89 ILE B C 1
ATOM 1811 O O . ILE B 1 89 ? -6.992 2.125 -7.266 1 98.5 89 ILE B O 1
ATOM 1815 N N . SER B 1 90 ? -5.676 0.363 -7.574 1 98.75 90 SER B N 1
ATOM 1816 C CA . SER B 1 90 ? -4.488 0.843 -6.879 1 98.75 90 SER B CA 1
ATOM 1817 C C . SER B 1 90 ? -3.215 0.392 -7.586 1 98.75 90 SER B C 1
ATOM 1819 O O . SER B 1 90 ? -3.193 -0.661 -8.227 1 98.75 90 SER B O 1
ATOM 1821 N N . LEU B 1 91 ? -2.182 1.213 -7.461 1 98.88 91 LEU B N 1
ATOM 1822 C CA . LEU B 1 91 ? -0.889 0.944 -8.086 1 98.88 91 LEU B CA 1
ATOM 1823 C C . LEU B 1 91 ? 0.252 1.302 -7.137 1 98.88 91 LEU B C 1
ATOM 1825 O O . LEU B 1 91 ? 0.262 2.387 -6.551 1 98.88 91 LEU B O 1
ATOM 1829 N N . GLN B 1 92 ? 1.15 0.376 -6.91 1 98.75 92 GLN B N 1
ATOM 1830 C CA . GLN B 1 92 ? 2.393 0.664 -6.203 1 98.75 92 GLN B CA 1
ATOM 1831 C C . GLN B 1 92 ? 3.607 0.283 -7.043 1 98.75 92 GLN B C 1
ATOM 1833 O O . GLN B 1 92 ? 3.711 -0.851 -7.516 1 98.75 92 GLN B O 1
ATOM 1838 N N . THR B 1 93 ? 4.531 1.242 -7.172 1 98.69 93 THR B N 1
ATOM 1839 C CA . THR B 1 93 ? 5.664 1.03 -8.07 1 98.69 93 THR B CA 1
ATOM 1840 C C . THR B 1 93 ? 6.957 0.856 -7.277 1 98.69 93 THR B C 1
ATOM 1842 O O . THR B 1 93 ? 8.023 0.634 -7.859 1 98.69 93 THR B O 1
ATOM 1845 N N . THR B 1 94 ? 6.867 0.943 -5.934 1 98.12 94 THR B N 1
ATOM 1846 C CA . THR B 1 94 ? 8.062 0.767 -5.113 1 98.12 94 THR B CA 1
ATOM 1847 C C . THR B 1 94 ? 7.891 -0.413 -4.16 1 98.12 94 THR B C 1
ATOM 1849 O O . THR B 1 94 ? 6.809 -0.622 -3.607 1 98.12 94 THR B O 1
ATOM 1852 N N . SER B 1 95 ? 8.961 -1.112 -3.916 1 98.44 95 SER B N 1
ATOM 1853 C CA . SER B 1 95 ? 9.008 -2.275 -3.037 1 98.44 95 SER B CA 1
ATOM 1854 C C . SER B 1 95 ? 9.477 -1.893 -1.637 1 98.44 95 SER B C 1
ATOM 1856 O O . SER B 1 95 ? 10.352 -1.04 -1.48 1 98.44 95 SER B O 1
ATOM 1858 N N . PRO B 1 96 ? 8.922 -2.66 -0.603 1 98.38 96 PRO B N 1
ATOM 1859 C CA . PRO B 1 96 ? 7.77 -3.568 -0.588 1 98.38 96 PRO B CA 1
ATOM 1860 C C . PRO B 1 96 ? 6.438 -2.84 -0.765 1 98.38 96 PRO B C 1
ATOM 1862 O O . PRO B 1 96 ? 6.227 -1.781 -0.167 1 98.38 96 PRO B O 1
ATOM 1865 N N . ALA B 1 97 ? 5.66 -3.402 -1.671 1 98.81 97 ALA B N 1
ATOM 1866 C CA . ALA B 1 97 ? 4.297 -2.891 -1.815 1 9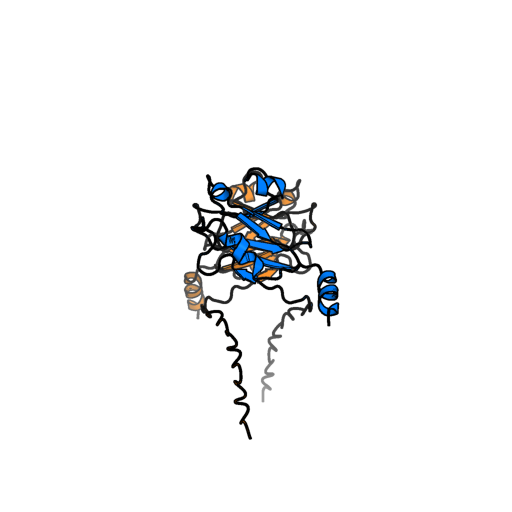8.81 97 ALA B CA 1
ATOM 1867 C C . ALA B 1 97 ? 3.342 -3.596 -0.858 1 98.81 97 ALA B C 1
ATOM 1869 O O . ALA B 1 97 ? 3.434 -4.809 -0.662 1 98.81 97 ALA B O 1
ATOM 1870 N N . ARG B 1 98 ? 2.416 -2.85 -0.258 1 98.62 98 ARG B N 1
ATOM 1871 C CA . ARG B 1 98 ? 1.46 -3.395 0.7 1 98.62 98 ARG B CA 1
ATOM 1872 C C . ARG B 1 98 ? 0.029 -3.041 0.307 1 98.62 98 ARG B C 1
ATOM 1874 O O . ARG B 1 98 ? -0.263 -1.891 -0.023 1 98.62 98 ARG B O 1
ATOM 1881 N N . PHE B 1 99 ? -0.772 -4.031 0.292 1 98.81 99 PHE B N 1
ATOM 1882 C CA . PHE B 1 99 ? -2.199 -3.865 0.042 1 98.81 99 PHE B CA 1
ATOM 1883 C C . PHE B 1 99 ? -3.021 -4.48 1.168 1 98.81 99 PHE B C 1
ATOM 1885 O O . PHE B 1 99 ? -2.852 -5.656 1.495 1 98.81 99 PHE B O 1
ATOM 1892 N N . THR B 1 100 ? -3.879 -3.717 1.786 1 98.38 100 THR B N 1
ATOM 1893 C CA . THR B 1 100 ? -4.836 -4.219 2.766 1 98.38 100 THR B CA 1
ATOM 1894 C C . THR B 1 100 ? -6.062 -4.805 2.074 1 98.38 100 THR B C 1
ATOM 1896 O O . THR B 1 100 ? -6.582 -4.223 1.12 1 98.38 100 THR B O 1
ATOM 1899 N N . ILE B 1 101 ? -6.445 -5.953 2.535 1 97.94 101 ILE B N 1
ATOM 1900 C CA . ILE B 1 101 ? -7.695 -6.535 2.059 1 97.94 101 ILE B CA 1
ATOM 1901 C C . ILE B 1 101 ? -8.883 -5.789 2.664 1 97.94 101 ILE B C 1
ATOM 1903 O O . ILE B 1 101 ? -9.148 -5.902 3.863 1 97.94 101 ILE B O 1
ATOM 1907 N N . SER B 1 102 ? -9.672 -5.152 1.77 1 96.12 102 SER B N 1
ATOM 1908 C CA . SER B 1 102 ? -10.578 -4.125 2.281 1 96.12 102 SER B CA 1
ATOM 1909 C C . SER B 1 102 ? -12.008 -4.637 2.371 1 96.12 102 SER B C 1
ATOM 1911 O O . SER B 1 102 ? -12.852 -4.023 3.023 1 96.12 102 SER B O 1
ATOM 1913 N N . ASN B 1 103 ? -12.273 -5.688 1.713 1 95.94 103 ASN B N 1
ATOM 1914 C CA . ASN B 1 103 ? -13.625 -6.23 1.691 1 95.94 103 ASN B CA 1
ATOM 1915 C C . ASN B 1 103 ? -13.633 -7.715 1.346 1 95.94 103 ASN B C 1
ATOM 1917 O O . ASN B 1 103 ? -12.578 -8.297 1.08 1 95.94 103 ASN B O 1
ATOM 1921 N N . ALA B 1 104 ? -14.781 -8.289 1.307 1 95.5 104 ALA B N 1
ATOM 1922 C CA . ALA B 1 104 ? -14.891 -9.742 1.223 1 95.5 104 ALA B CA 1
ATOM 1923 C C . ALA B 1 104 ? -14.891 -10.211 -0.23 1 95.5 104 ALA B C 1
ATOM 1925 O O . ALA B 1 104 ? -14.914 -11.414 -0.502 1 95.5 104 ALA B O 1
ATOM 1926 N N . ALA B 1 105 ? -14.82 -9.32 -1.196 1 96.44 105 ALA B N 1
ATOM 1927 C CA . ALA B 1 105 ? -14.758 -9.719 -2.6 1 96.44 105 ALA B CA 1
ATOM 1928 C C . ALA B 1 105 ? -13.398 -10.312 -2.943 1 96.44 105 ALA B C 1
ATOM 1930 O O . ALA B 1 105 ? -12.438 -10.148 -2.195 1 96.44 105 ALA B O 1
ATOM 1931 N N . ASN B 1 106 ? -13.422 -11.086 -3.992 1 97.81 106 ASN B N 1
ATOM 1932 C CA . ASN B 1 106 ? -12.125 -11.484 -4.523 1 97.81 106 ASN B CA 1
ATOM 1933 C C . ASN B 1 106 ? -11.281 -10.273 -4.922 1 97.81 106 ASN B C 1
ATOM 1935 O O . ASN B 1 106 ? -11.812 -9.289 -5.434 1 97.81 106 ASN B O 1
ATOM 1939 N N . HIS B 1 107 ? -9.992 -10.383 -4.707 1 98.81 107 HIS B N 1
ATOM 1940 C CA . HIS B 1 107 ? -9.055 -9.344 -5.125 1 98.81 107 HIS B CA 1
ATOM 1941 C C . HIS B 1 107 ? -8.102 -9.859 -6.191 1 98.81 107 HIS B C 1
ATOM 1943 O O . HIS B 1 107 ? -7.711 -11.031 -6.168 1 98.81 107 HIS B O 1
ATOM 1949 N N . TYR B 1 108 ? -7.707 -8.984 -7.078 1 98.94 108 TYR B N 1
ATOM 1950 C CA . TYR B 1 108 ? -6.883 -9.328 -8.234 1 98.94 108 TYR B CA 1
ATOM 1951 C C . TYR B 1 108 ? -5.688 -8.391 -8.344 1 98.94 108 TYR B C 1
ATOM 1953 O O . TYR B 1 108 ? -5.844 -7.168 -8.273 1 98.94 108 TYR B O 1
ATOM 1961 N N . TYR B 1 109 ?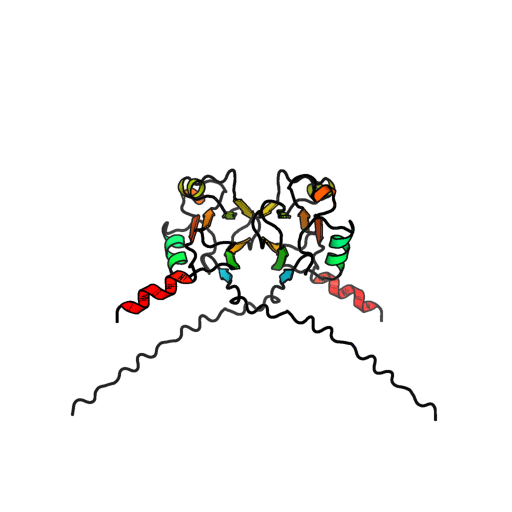 -4.504 -8.992 -8.555 1 98.94 109 TYR B N 1
ATOM 1962 C CA . TYR B 1 109 ? -3.266 -8.227 -8.664 1 98.94 109 TYR B CA 1
ATOM 1963 C C . TYR B 1 109 ? -2.488 -8.625 -9.914 1 98.94 109 TYR B C 1
ATOM 1965 O O . TYR B 1 109 ? -2.422 -9.812 -10.258 1 98.94 109 TYR B O 1
ATOM 1973 N N . ILE B 1 110 ? -1.906 -7.586 -10.57 1 99 110 ILE B N 1
ATOM 1974 C CA . ILE B 1 110 ? -1.083 -7.875 -11.742 1 99 110 ILE B CA 1
ATOM 1975 C C . ILE B 1 110 ? 0.16 -6.988 -11.727 1 99 110 ILE B C 1
ATOM 1977 O O . ILE B 1 110 ? 0.192 -5.965 -11.039 1 99 110 ILE B O 1
ATOM 1981 N N . CYS B 1 111 ? 1.199 -7.406 -12.406 1 99 111 CYS B N 1
ATOM 1982 C CA . CYS B 1 111 ? 2.225 -6.473 -12.852 1 99 111 CYS B CA 1
ATOM 1983 C C . CYS B 1 111 ? 1.798 -5.773 -14.141 1 99 111 CYS B C 1
ATOM 1985 O O . CYS B 1 111 ? 1.365 -6.422 -15.094 1 99 111 CYS B O 1
ATOM 1987 N N . THR B 1 112 ? 1.929 -4.449 -14.227 1 98.88 112 T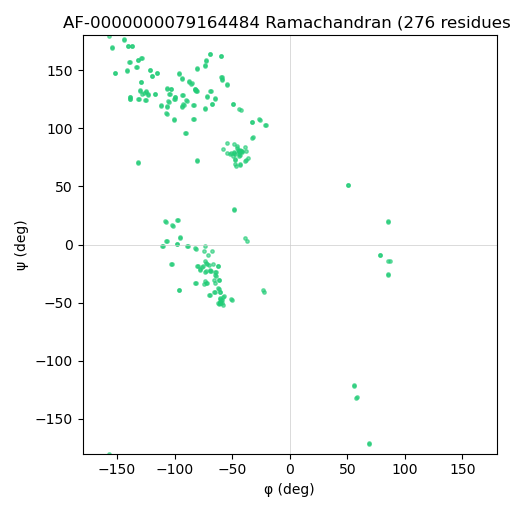HR B N 1
ATOM 1988 C CA . THR B 1 112 ? 1.45 -3.711 -15.391 1 98.88 112 THR B CA 1
ATOM 1989 C C . THR B 1 112 ? 2.592 -3.439 -16.375 1 98.88 112 THR B C 1
ATOM 1991 O O . THR B 1 112 ? 2.381 -2.846 -17.422 1 98.88 112 THR B O 1
ATOM 1994 N N . ILE B 1 113 ? 3.793 -3.896 -16.047 1 98.81 113 ILE B N 1
ATOM 1995 C CA . ILE B 1 113 ? 4.965 -3.555 -16.844 1 98.81 113 ILE B CA 1
ATOM 1996 C C . ILE B 1 113 ? 5.164 -4.598 -17.938 1 98.81 113 ILE B C 1
ATOM 1998 O O . ILE B 1 113 ? 5.301 -5.789 -17.656 1 98.81 113 ILE B O 1
ATOM 2002 N N . GLY B 1 114 ? 5.215 -4.109 -19.188 1 98.5 114 GLY B N 1
ATOM 2003 C CA . GLY B 1 114 ? 5.5 -4.988 -20.312 1 98.5 114 GLY B CA 1
ATOM 2004 C C . GLY B 1 114 ? 4.512 -6.133 -20.438 1 98.5 114 GLY B C 1
ATOM 2005 O O . GLY B 1 114 ? 3.299 -5.914 -20.438 1 98.5 114 GLY B O 1
ATOM 2006 N N . GLN B 1 115 ? 5.074 -7.398 -20.609 1 98.56 115 GLN B N 1
ATOM 2007 C CA . GLN B 1 115 ? 4.246 -8.586 -20.797 1 98.56 115 GLN B CA 1
ATOM 2008 C C . GLN B 1 115 ? 4.262 -9.469 -19.547 1 98.56 115 GLN B C 1
ATOM 2010 O O . GLN B 1 115 ? 3.893 -10.648 -19.609 1 98.56 115 GLN B O 1
ATOM 2015 N N . ASN B 1 116 ? 4.641 -8.867 -18.453 1 98.94 116 ASN B N 1
ATOM 2016 C CA . ASN B 1 116 ? 4.816 -9.656 -17.234 1 98.94 116 ASN B CA 1
ATOM 2017 C C . ASN B 1 116 ? 3.518 -10.336 -16.812 1 98.94 116 ASN B C 1
ATOM 2019 O O . ASN B 1 116 ? 3.521 -11.508 -16.422 1 98.94 116 ASN B O 1
ATOM 2023 N N . CYS B 1 117 ? 2.463 -9.602 -16.938 1 98.94 117 CYS B N 1
ATOM 2024 C CA . CYS B 1 117 ? 1.166 -10.18 -16.594 1 98.94 117 CYS B CA 1
ATOM 2025 C C . CYS B 1 117 ? 0.815 -11.328 -17.531 1 98.94 117 CYS B C 1
ATOM 2027 O O . CYS B 1 117 ? 0.32 -12.367 -17.094 1 98.94 117 CYS B O 1
ATOM 2029 N N . MET B 1 118 ? 1.087 -11.164 -18.797 1 98.88 118 MET B N 1
ATOM 2030 C CA . MET B 1 118 ? 0.803 -12.203 -19.781 1 98.88 118 MET B CA 1
ATOM 2031 C C . MET B 1 118 ? 1.646 -13.453 -19.531 1 98.88 118 MET B C 1
ATOM 2033 O O . MET B 1 118 ? 1.27 -14.555 -19.922 1 98.88 118 MET B O 1
ATOM 2037 N N . HIS B 1 119 ? 2.717 -13.234 -18.875 1 98.81 119 HIS B N 1
ATOM 2038 C CA . HIS B 1 119 ? 3.576 -14.352 -18.5 1 98.81 119 HIS B CA 1
ATOM 2039 C C . HIS B 1 119 ? 3.307 -14.805 -17.062 1 98.81 119 HIS B C 1
ATOM 2041 O O . HIS B 1 119 ? 4.2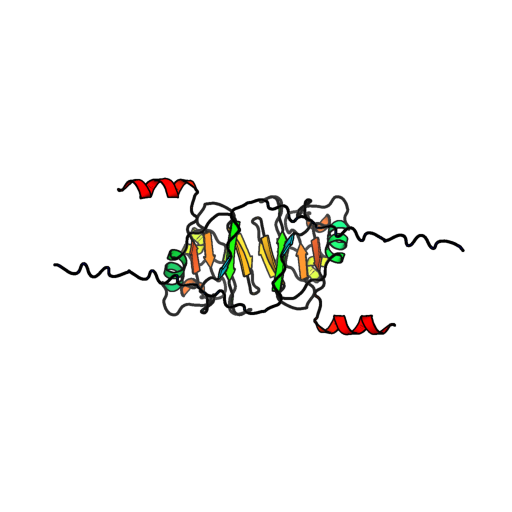03 -15.32 -16.391 1 98.81 119 HIS B O 1
ATOM 2047 N N . SER B 1 120 ? 2.174 -14.516 -16.5 1 98.88 120 SER B N 1
ATOM 2048 C CA . SER B 1 120 ? 1.562 -15.117 -15.312 1 98.88 120 SER B CA 1
ATOM 2049 C C . SER B 1 120 ? 2.07 -14.453 -14.039 1 98.88 120 SER B C 1
ATOM 2051 O O . SER B 1 120 ? 2.053 -15.07 -12.969 1 98.88 120 SER B O 1
ATOM 2053 N N . GLN B 1 121 ? 2.611 -13.273 -14.188 1 98.94 121 GLN B N 1
ATOM 2054 C CA . GLN B 1 121 ? 2.807 -12.5 -12.961 1 98.94 121 GLN B CA 1
ATOM 2055 C C . GLN B 1 121 ? 1.511 -11.82 -12.531 1 98.94 121 GLN B C 1
ATOM 2057 O O . GLN B 1 121 ? 1.37 -10.602 -12.656 1 98.94 121 GLN B O 1
ATOM 2062 N N . LYS B 1 122 ? 0.616 -12.539 -12.062 1 98.94 122 LYS B N 1
ATOM 2063 C CA . LYS B 1 122 ? -0.714 -12.125 -11.625 1 98.94 122 LYS B CA 1
ATOM 2064 C C . LYS B 1 122 ? -1.244 -13.039 -10.531 1 98.94 122 LYS B C 1
ATOM 2066 O O . LYS B 1 122 ? -0.901 -14.227 -10.484 1 98.94 122 LYS B O 1
ATOM 2071 N N . LEU B 1 123 ? -2.035 -12.531 -9.602 1 98.94 123 LEU B N 1
ATOM 2072 C CA . LEU B 1 123 ? -2.535 -13.211 -8.414 1 98.94 123 LEU B CA 1
ATOM 2073 C C . LEU B 1 123 ? -4 -12.867 -8.164 1 98.94 123 LEU B C 1
ATOM 2075 O O . LEU B 1 123 ? -4.375 -11.695 -8.172 1 98.94 123 LEU B O 1
ATOM 2079 N N . ALA B 1 124 ? -4.805 -13.828 -8.07 1 98.88 124 ALA B N 1
ATOM 2080 C CA . ALA B 1 124 ? -6.156 -13.703 -7.535 1 98.88 124 ALA B CA 1
ATOM 2081 C C . ALA B 1 124 ? -6.254 -14.32 -6.145 1 98.88 124 ALA B C 1
ATOM 2083 O O . ALA B 1 124 ? -5.703 -15.398 -5.898 1 98.88 124 ALA B O 1
ATOM 2084 N N . ILE B 1 125 ? -6.867 -13.609 -5.266 1 98.75 125 ILE B N 1
ATOM 2085 C CA . ILE B 1 125 ? -7.094 -14.227 -3.961 1 98.75 125 ILE B CA 1
ATOM 2086 C C . ILE B 1 125 ? -8.594 -14.266 -3.664 1 98.75 125 ILE B C 1
ATOM 2088 O O . ILE B 1 125 ? -9.336 -13.375 -4.078 1 98.75 125 ILE B O 1
ATOM 2092 N N . LYS B 1 126 ? -9.023 -15.242 -2.91 1 97.44 126 LYS B N 1
ATOM 2093 C CA . LYS B 1 126 ? -10.367 -15.367 -2.348 1 97.44 126 LYS B CA 1
ATOM 2094 C C . LYS B 1 126 ? -10.375 -14.992 -0.867 1 97.44 126 LYS B C 1
ATOM 2096 O O . LYS B 1 126 ? -9.508 -15.422 -0.106 1 97.44 126 LYS B O 1
ATOM 2101 N N . VAL B 1 127 ? -11.367 -14.18 -0.497 1 97.06 127 VAL B N 1
ATOM 2102 C CA . VAL B 1 127 ? -11.445 -13.695 0.877 1 97.06 127 VAL B CA 1
ATOM 2103 C C . VAL B 1 127 ? -12.539 -14.453 1.633 1 97.06 127 VAL B C 1
ATOM 2105 O O . VAL B 1 127 ? -13.656 -14.594 1.139 1 97.06 127 VAL B O 1
ATOM 2108 N N . SER B 1 128 ? -12.148 -14.961 2.805 1 90.69 128 SER B N 1
ATOM 2109 C CA . SER B 1 128 ? -13.078 -15.734 3.629 1 90.69 128 SER B CA 1
ATOM 2110 C C . SER B 1 128 ? -14.133 -14.836 4.266 1 90.69 128 SER B C 1
ATOM 2112 O O . SER B 1 128 ? -13.82 -13.734 4.727 1 90.69 128 SER B O 1
ATOM 2114 N N . THR B 1 129 ? -15.297 -15.164 4.102 1 79.88 129 THR B N 1
ATOM 2115 C CA . THR B 1 129 ? -16.359 -14.484 4.824 1 79.88 129 THR B CA 1
ATOM 2116 C C . THR B 1 129 ? -16.688 -15.211 6.121 1 79.88 129 THR B C 1
ATOM 2118 O O . THR B 1 129 ? -16.469 -16.422 6.234 1 79.88 129 THR B O 1
ATOM 2121 N N . ALA B 1 130 ? -16.594 -14.633 7.348 1 60.28 130 ALA B N 1
ATOM 2122 C CA . ALA B 1 130 ? -16.984 -15.297 8.586 1 60.28 130 ALA B CA 1
ATOM 2123 C C . ALA B 1 130 ? -17.984 -16.406 8.32 1 60.28 130 ALA B C 1
ATOM 2125 O O . ALA B 1 130 ? -17.953 -17.453 8.977 1 60.28 130 ALA B O 1
ATOM 2126 N N . ASP B 1 131 ? -18.859 -16.219 7.473 1 50.75 131 ASP B N 1
ATOM 2127 C CA . ASP B 1 131 ? -19.922 -17.203 7.41 1 50.75 131 ASP B CA 1
ATOM 2128 C C . ASP B 1 131 ? -19.438 -18.531 6.812 1 50.75 131 ASP B C 1
ATOM 2130 O O . ASP B 1 131 ? -20.109 -19.547 6.918 1 50.75 131 ASP B O 1
ATOM 2134 N N . ASN B 1 132 ? -18.375 -18.516 6.18 1 47.31 132 ASN B N 1
ATOM 2135 C CA . ASN B 1 132 ? -18.141 -19.766 5.473 1 47.31 132 ASN B CA 1
ATOM 2136 C C . ASN B 1 132 ? -17.609 -20.844 6.414 1 47.31 132 ASN B C 1
ATOM 2138 O O . ASN B 1 132 ? -17.312 -21.969 5.98 1 47.31 132 ASN B O 1
ATOM 2142 N N . ASN B 1 133 ? -17.094 -20.531 7.527 1 44.16 133 ASN B N 1
ATOM 2143 C CA . ASN B 1 133 ? -16.562 -21.578 8.383 1 44.16 133 ASN B CA 1
ATOM 2144 C C . ASN B 1 133 ? -17.672 -22.531 8.859 1 44.16 133 ASN B C 1
ATOM 2146 O O . ASN B 1 133 ? -17.406 -23.469 9.609 1 44.16 133 ASN B O 1
ATOM 2150 N N . LEU B 1 134 ? -18.953 -22.062 8.953 1 41.31 134 LEU B N 1
ATOM 2151 C CA . LEU B 1 134 ? -19.844 -23 9.633 1 41.31 134 LEU B CA 1
ATOM 2152 C C . LEU B 1 134 ? -20.016 -24.281 8.82 1 41.31 134 LEU B C 1
ATOM 2154 O O . LEU B 1 134 ? -20.625 -25.25 9.289 1 41.31 134 LEU B O 1
ATOM 2158 N N . SER B 1 135 ? -19.938 -24.188 7.484 1 41.81 135 SER B N 1
ATOM 2159 C CA . SER B 1 135 ? -20.625 -25.312 6.855 1 41.81 135 SER B CA 1
ATOM 2160 C C . SER B 1 135 ? -19.812 -26.594 6.973 1 41.81 135 SER B C 1
ATOM 2162 O O . SER B 1 135 ? -20.297 -27.688 6.676 1 41.81 135 SER B O 1
ATOM 2164 N N . ALA B 1 136 ? -18.453 -26.516 6.934 1 43.97 136 ALA B N 1
ATOM 2165 C CA . ALA B 1 136 ? -17.891 -27.812 6.594 1 43.97 136 ALA B CA 1
ATOM 2166 C C . ALA B 1 136 ? -17.938 -28.766 7.789 1 43.97 136 ALA B C 1
ATOM 2168 O O . ALA B 1 136 ? -17.531 -29.922 7.691 1 43.97 136 ALA B O 1
ATOM 2169 N N . MET B 1 137 ? -18.078 -28.219 8.977 1 39.59 137 MET B N 1
ATOM 2170 C CA . MET B 1 137 ? -17.875 -29.25 10 1 39.59 137 MET B CA 1
ATOM 2171 C C . MET B 1 137 ? -19.078 -30.188 10.07 1 39.59 137 MET B C 1
ATOM 2173 O O . MET B 1 137 ? -19.156 -31.031 10.961 1 39.59 137 MET B O 1
ATOM 2177 N N . SER B 1 138 ? -20.109 -29.891 9.211 1 38.28 138 SER B N 1
ATOM 2178 C CA . SER B 1 138 ? -21.172 -30.812 9.594 1 38.28 138 SER B CA 1
ATOM 2179 C C . SER B 1 138 ? -20.812 -32.25 9.273 1 38.28 138 SER B C 1
ATOM 2181 O O . SER B 1 138 ? -21.656 -33.156 9.414 1 38.28 138 SER B O 1
ATOM 2183 N N . LEU B 1 139 ? -19.688 -32.531 8.602 1 37.12 139 LEU B N 1
ATOM 2184 C CA . LEU B 1 139 ? -19.766 -33.906 8.094 1 37.12 139 LEU B CA 1
ATOM 2185 C C . LEU B 1 139 ? -19.719 -34.906 9.234 1 37.12 139 LEU B C 1
ATOM 2187 O O . LEU B 1 139 ? -20.156 -36.062 9.062 1 37.12 139 LEU B O 1
ATOM 2191 N N . HIS B 1 140 ? -19.219 -34.688 10.43 1 33.78 140 HIS B N 1
ATOM 2192 C CA . HIS B 1 140 ? -19.203 -35.969 11.094 1 33.78 140 HIS B CA 1
ATOM 2193 C C . HIS B 1 140 ? -20.609 -36.375 11.531 1 33.78 140 HIS B C 1
ATOM 2195 O O . HIS B 1 140 ? -21.438 -35.531 11.82 1 33.78 140 HIS B O 1
#

Solvent-accessible surface area (backbone atoms only — not comparable to full-atom values): 16239 Å² total; per-residue (Å²): 135,82,76,77,76,74,74,74,76,74,76,74,73,77,69,74,69,71,74,71,70,77,60,78,76,59,48,76,41,60,43,62,54,94,72,26,53,52,67,44,91,50,66,57,47,44,58,54,58,44,68,78,54,84,39,42,64,57,19,30,45,33,38,40,46,56,65,88,70,41,42,46,25,36,37,51,68,68,30,56,77,65,58,53,58,86,78,49,63,23,38,34,45,54,46,52,30,47,46,49,35,69,51,60,58,70,45,29,36,31,27,60,47,87,61,35,26,80,46,36,21,44,39,62,45,67,35,53,51,84,73,63,70,68,65,72,68,60,77,116,136,82,77,76,76,74,74,75,75,73,76,73,74,76,70,75,69,73,73,71,70,74,61,79,73,60,47,74,43,60,44,63,53,95,71,26,52,52,68,43,91,51,66,56,48,44,58,55,60,45,67,77,55,85,38,43,64,57,20,30,44,34,37,41,48,54,65,89,70,41,39,46,24,36,35,51,69,69,29,55,77,65,58,52,59,86,76,49,62,23,38,36,45,53,46,53,31,47,46,49,34,70,50,60,58,70,47,30,36,31,28,61,47,87,62,34,27,80,47,36,21,43,40,61,46,68,37,53,51,85,71,63,68,67,64,69,70,62,73,118

Organism: Lactuca saligna (NCBI:txid75948)

pLDDT: mean 82.38, std 26.62, range [28.41, 99.0]